Protein AF-A0A2H1KRL7-F1 (afdb_monomer_lite)

InterPro domains:
  IPR029058 Alpha/Beta hydrolase fold [G3DSA:3.40.50.1820] (132-255)
  IPR029058 Alpha/Beta hydrolase fold [SSF53474] (162-229)

Organism: NCBI:txid1255617

pLDDT: mean 93.21, std 10.61, range [34.25, 98.69]

Foldseek 3Di:
DQAQEDEAELQDALVNVVVVQVVNVHDHQKYKYFQQPPPQQQDELLVVVLVDVSSLNVQLSCQLVQWEFADTDRTITMIGHNVCLCVVDVCSVVVQWDADPVGWIKHKAFFQVNAAAAEEEFQEAWDDDRRQCRQPDCDPVVVSVVDPRNYMYMYTGFDGAHGGPLQAAWSNRNCSVVVVLVVVVCVCVVRVYDLQRYEYEYEASSLSSRVLSCLVVVHEYEREAYCQFQVCCVPPVVSSVSQDDRRHVDTSVVSVVVSVVVRVVPDDDDHDYDHD

Radius of gyration: 19.52 Å; chains: 1; bounding box: 54×46×54 Å

Sequence (276 aa):
MKNNILWLTLQTQPNEVDSMVADNDGLPRYFRVDTSSAERPDADMMKLSLKSKTAKVLLLTLTNLGYSLYYNTADESRFVRHDRIIHHWPAVKDGTFAASDEGIVHQFEAPPSGEIERLVVIMSPINSKPRLIRYFRPSFATLMKYVPRNTAILRIADVGGVKGAFYLNTSFLPDNSTRIQNLIRSTIDRHGIDSRNVVLFGASKGGTGALFHGLTGGLKFVAVDPILSDAWYIENENDYHFTTGDVFPQSKQQVFANLIEQSVTRACLINIAVGF

Structure (mmCIF, N/CA/C/O backbone):
data_AF-A0A2H1KRL7-F1
#
_entry.id   AF-A0A2H1KRL7-F1
#
loop_
_atom_site.group_PDB
_atom_site.id
_atom_site.type_symbol
_atom_site.label_atom_id
_atom_site.label_alt_id
_atom_site.label_comp_id
_atom_site.label_asym_id
_atom_site.label_entity_id
_atom_site.label_seq_id
_atom_site.pdbx_PDB_ins_code
_atom_site.Cartn_x
_atom_site.Cartn_y
_atom_site.Cartn_z
_atom_site.occupancy
_atom_site.B_iso_or_equiv
_atom_site.auth_seq_id
_atom_site.auth_comp_id
_atom_site.auth_asym_id
_atom_site.auth_atom_id
_atom_site.pdbx_PDB_model_num
ATOM 1 N N . MET A 1 1 ? 9.187 -22.749 -12.950 1.00 87.94 1 MET A N 1
ATOM 2 C CA . MET A 1 1 ? 10.145 -21.733 -12.466 1.00 87.94 1 MET A CA 1
ATOM 3 C C . MET A 1 1 ? 11.555 -22.313 -12.441 1.00 87.94 1 MET A C 1
ATOM 5 O O . MET A 1 1 ? 11.773 -23.260 -11.691 1.00 87.94 1 MET A O 1
ATOM 9 N N . LYS A 1 2 ? 12.493 -21.759 -13.220 1.00 93.25 2 LYS A N 1
ATOM 10 C CA . LYS A 1 2 ? 13.894 -22.223 -13.320 1.00 93.25 2 LYS A CA 1
ATOM 11 C C . LYS A 1 2 ? 14.826 -21.523 -12.324 1.00 93.25 2 LYS A C 1
ATOM 13 O O . LYS A 1 2 ? 15.627 -22.173 -11.663 1.00 93.25 2 LYS A O 1
ATOM 18 N N . ASN A 1 3 ? 14.677 -20.210 -12.163 1.00 96.06 3 ASN A N 1
ATOM 19 C CA . ASN A 1 3 ? 15.483 -19.364 -11.287 1.00 96.06 3 ASN A CA 1
ATOM 20 C C . ASN A 1 3 ? 14.607 -18.586 -10.297 1.00 96.06 3 ASN A C 1
ATOM 22 O O . ASN A 1 3 ? 13.552 -18.044 -10.633 1.00 96.06 3 ASN A O 1
ATOM 26 N N . ASN A 1 4 ? 15.089 -18.477 -9.055 1.00 96.88 4 ASN A N 1
ATOM 27 C CA . ASN A 1 4 ? 14.442 -17.667 -8.017 1.00 96.88 4 ASN A CA 1
ATOM 28 C C . ASN A 1 4 ? 14.724 -16.165 -8.164 1.00 96.88 4 ASN A C 1
ATOM 30 O O . ASN A 1 4 ? 14.028 -15.361 -7.543 1.00 96.88 4 ASN A O 1
ATOM 34 N N . ILE A 1 5 ? 15.761 -15.803 -8.919 1.00 98.19 5 ILE A N 1
ATOM 35 C CA . ILE A 1 5 ? 16.244 -14.437 -9.108 1.00 98.19 5 ILE A CA 1
ATOM 36 C C . ILE A 1 5 ? 16.423 -14.214 -10.605 1.00 98.19 5 ILE A C 1
ATOM 38 O O . ILE A 1 5 ? 17.106 -15.007 -11.249 1.00 98.19 5 ILE A O 1
ATOM 42 N N . LEU A 1 6 ? 15.859 -13.127 -11.123 1.00 98.50 6 LEU A N 1
ATOM 43 C CA . LEU A 1 6 ? 16.186 -12.605 -12.448 1.00 98.50 6 LEU A CA 1
ATOM 44 C C . LEU A 1 6 ? 16.894 -11.253 -12.301 1.00 98.50 6 LEU A C 1
ATOM 46 O O . LEU A 1 6 ? 16.502 -10.425 -11.472 1.00 98.50 6 LEU A O 1
ATOM 50 N N . TRP A 1 7 ? 17.953 -11.066 -13.085 1.00 98.19 7 TRP A N 1
ATOM 51 C CA . TRP A 1 7 ? 18.767 -9.852 -13.111 1.00 98.19 7 TRP A CA 1
ATOM 52 C C . TRP A 1 7 ? 18.371 -8.987 -14.298 1.00 98.19 7 TRP A C 1
ATOM 54 O O . TRP A 1 7 ? 18.302 -9.483 -15.415 1.00 98.19 7 TRP A O 1
ATOM 64 N N . LEU A 1 8 ? 18.124 -7.710 -14.044 1.00 98.38 8 LEU A N 1
ATOM 65 C CA . LEU A 1 8 ? 17.729 -6.707 -15.026 1.00 98.38 8 LEU A CA 1
ATOM 66 C C . LEU A 1 8 ? 18.729 -5.550 -14.981 1.00 98.38 8 LEU A C 1
ATOM 68 O O . LEU A 1 8 ? 19.448 -5.380 -13.996 1.00 98.38 8 LEU A O 1
ATOM 72 N N . THR A 1 9 ? 18.725 -4.712 -16.009 1.00 97.62 9 THR A N 1
ATOM 73 C CA . THR A 1 9 ? 19.462 -3.441 -16.017 1.00 97.62 9 THR A CA 1
ATOM 74 C C . THR A 1 9 ? 18.476 -2.280 -16.072 1.00 97.62 9 THR A C 1
ATOM 76 O O . THR A 1 9 ? 17.295 -2.467 -16.369 1.00 97.62 9 THR A O 1
ATOM 79 N N . LEU A 1 10 ? 18.947 -1.053 -15.847 1.00 96.06 10 LEU A N 1
ATOM 80 C CA . LEU A 1 10 ? 18.120 0.151 -16.018 1.00 96.06 10 LEU A CA 1
ATOM 81 C C . LEU A 1 10 ? 17.571 0.347 -17.442 1.00 96.06 10 LEU A C 1
ATOM 83 O O . LEU A 1 10 ? 16.675 1.171 -17.624 1.00 96.06 10 LEU A O 1
ATOM 87 N N . GLN A 1 11 ? 18.108 -0.372 -18.432 1.00 95.75 11 GLN A N 1
ATOM 88 C CA . GLN A 1 11 ? 17.668 -0.305 -19.826 1.00 95.75 11 GLN A CA 1
ATOM 89 C C . GLN A 1 11 ? 16.685 -1.411 -20.208 1.00 95.75 11 GLN A C 1
ATOM 91 O O . GLN A 1 11 ? 16.128 -1.346 -21.302 1.00 95.75 11 GLN A O 1
ATOM 96 N N . THR A 1 12 ? 16.454 -2.392 -19.329 1.00 97.62 12 THR A N 1
ATOM 97 C CA . THR A 1 12 ? 15.536 -3.498 -19.604 1.00 97.62 12 THR A CA 1
ATOM 98 C C . THR A 1 12 ? 14.118 -2.976 -19.835 1.00 97.62 12 THR A C 1
ATOM 100 O O . THR A 1 12 ? 13.541 -2.298 -18.980 1.00 97.62 12 THR A O 1
ATOM 103 N N . GLN A 1 13 ? 13.562 -3.302 -20.997 1.00 96.44 13 GLN A N 1
ATOM 104 C CA . GLN A 1 13 ? 12.227 -2.916 -21.437 1.00 96.44 13 GLN A CA 1
ATOM 105 C C . GLN A 1 13 ? 11.159 -3.923 -20.973 1.00 96.44 13 GLN A C 1
ATOM 107 O O . GLN A 1 13 ? 11.477 -5.080 -20.691 1.00 96.44 13 GLN A O 1
ATOM 112 N N . PRO A 1 14 ? 9.872 -3.531 -20.919 1.00 95.38 14 PRO A N 1
ATOM 113 C CA . PRO A 1 14 ? 8.799 -4.417 -20.454 1.00 95.38 14 PRO A CA 1
ATOM 114 C C . PRO A 1 14 ? 8.689 -5.748 -21.217 1.00 95.38 14 PRO A C 1
ATOM 116 O O . PRO A 1 14 ? 8.570 -6.799 -20.600 1.00 95.38 14 PRO A O 1
ATOM 119 N N . ASN A 1 15 ? 8.821 -5.729 -22.545 1.00 96.44 15 ASN A N 1
ATOM 120 C CA . ASN A 1 15 ? 8.772 -6.937 -23.379 1.00 96.44 15 ASN A CA 1
ATOM 121 C C . ASN A 1 15 ? 9.941 -7.905 -23.111 1.00 96.44 15 ASN A C 1
ATOM 123 O O . ASN A 1 15 ? 9.800 -9.118 -23.278 1.00 96.44 15 ASN A O 1
ATOM 127 N N . GLU A 1 16 ? 11.095 -7.383 -22.691 1.00 97.88 16 GLU A N 1
ATOM 128 C CA . GLU A 1 16 ? 12.220 -8.208 -22.248 1.00 97.88 16 GLU A CA 1
ATOM 129 C C . GLU A 1 16 ? 11.905 -8.857 -20.897 1.00 97.88 16 GLU A C 1
ATOM 131 O O . GLU A 1 16 ? 12.171 -10.043 -20.728 1.00 97.88 16 GLU A O 1
ATOM 136 N N . VAL A 1 17 ? 11.269 -8.132 -19.965 1.00 97.81 17 VAL A N 1
ATOM 137 C CA . VAL A 1 17 ? 10.797 -8.712 -18.693 1.00 97.81 17 VAL A CA 1
ATOM 138 C C . VAL A 1 17 ? 9.827 -9.863 -18.957 1.00 97.81 17 VAL A C 1
ATOM 140 O O . VAL A 1 17 ? 10.007 -10.938 -18.385 1.00 97.81 17 VAL A O 1
ATOM 143 N N . ASP A 1 18 ? 8.853 -9.678 -19.850 1.00 97.25 18 ASP A N 1
ATOM 144 C CA . ASP A 1 18 ? 7.890 -10.724 -20.218 1.00 97.25 18 ASP A CA 1
ATOM 145 C C . ASP A 1 18 ? 8.589 -11.962 -20.796 1.00 97.25 18 ASP A C 1
ATOM 147 O O . ASP A 1 18 ? 8.319 -13.088 -20.370 1.00 97.25 18 ASP A O 1
ATOM 151 N N . SER A 1 19 ? 9.543 -11.753 -21.709 1.00 97.88 19 SER A N 1
ATOM 152 C CA . SER A 1 19 ? 10.330 -12.834 -22.319 1.00 97.88 19 SER A CA 1
ATOM 153 C C . SER A 1 19 ? 11.148 -13.588 -21.268 1.00 97.88 19 SER A C 1
ATOM 155 O O . SER A 1 19 ? 11.105 -14.814 -21.204 1.00 97.88 19 SER A O 1
ATOM 157 N N . MET A 1 20 ? 11.820 -12.868 -20.366 1.00 98.06 20 MET A N 1
ATOM 158 C CA . MET A 1 20 ? 12.602 -13.467 -19.281 1.00 98.06 20 MET A CA 1
ATOM 159 C C . MET A 1 20 ? 11.730 -14.237 -18.285 1.00 98.06 20 MET A C 1
ATOM 161 O O . MET A 1 20 ? 12.150 -15.270 -17.764 1.00 98.06 20 MET A O 1
ATOM 165 N N . VAL A 1 21 ? 10.519 -13.755 -17.997 1.00 97.69 21 VAL A N 1
ATOM 166 C CA . VAL A 1 21 ? 9.550 -14.453 -17.139 1.00 97.69 21 VAL A CA 1
ATOM 167 C C . VAL A 1 21 ? 9.039 -15.725 -17.816 1.00 97.69 21 VAL A C 1
ATOM 169 O O . VAL A 1 21 ? 8.925 -16.755 -17.145 1.00 97.69 21 VAL A O 1
ATOM 172 N N . ALA A 1 22 ? 8.767 -15.680 -19.122 1.00 97.44 22 ALA A N 1
ATOM 173 C CA . ALA A 1 22 ? 8.380 -16.852 -19.903 1.00 97.44 22 ALA A CA 1
ATOM 174 C C . ALA A 1 22 ? 9.506 -17.899 -19.931 1.00 97.44 22 ALA A C 1
ATOM 176 O O . ALA A 1 22 ? 9.274 -19.050 -19.561 1.00 97.44 22 ALA A O 1
ATOM 177 N N . ASP A 1 23 ? 10.738 -17.486 -20.236 1.00 97.88 23 ASP A N 1
ATOM 178 C CA . ASP A 1 23 ? 11.921 -18.355 -20.241 1.00 97.88 23 ASP A CA 1
ATOM 179 C C . ASP A 1 23 ? 12.216 -18.954 -18.864 1.00 97.88 23 ASP A C 1
ATOM 181 O O . ASP A 1 23 ? 12.750 -20.064 -18.752 1.00 97.88 23 ASP A O 1
ATOM 185 N N . ASN A 1 24 ? 11.850 -18.242 -17.798 1.00 97.94 24 ASN A N 1
ATOM 186 C CA . ASN A 1 24 ? 11.971 -18.708 -16.427 1.00 97.94 24 ASN A CA 1
ATOM 187 C C . ASN A 1 24 ? 10.862 -19.693 -16.014 1.00 97.94 24 ASN A C 1
ATOM 189 O O . ASN A 1 24 ? 10.893 -20.168 -14.879 1.00 97.94 24 ASN A O 1
ATOM 193 N N . ASP A 1 25 ? 9.897 -20.019 -16.877 1.00 97.19 25 ASP A N 1
ATOM 194 C CA . ASP A 1 25 ? 8.667 -20.758 -16.560 1.00 97.19 25 ASP A CA 1
ATOM 195 C C . ASP A 1 25 ? 7.905 -20.117 -15.377 1.00 97.19 25 ASP A C 1
ATOM 197 O O . ASP A 1 25 ? 7.556 -20.787 -14.389 1.00 97.19 25 ASP A O 1
ATOM 201 N N . GLY A 1 26 ? 7.733 -18.794 -15.437 1.00 96.75 26 GLY A N 1
ATOM 202 C CA . GLY A 1 26 ? 6.955 -17.993 -14.495 1.00 96.75 26 GLY A CA 1
ATOM 203 C C . GLY A 1 26 ? 7.763 -16.997 -13.656 1.00 96.75 26 GLY A C 1
ATOM 204 O O . GLY A 1 26 ? 8.992 -16.916 -13.699 1.00 96.75 26 GLY A O 1
ATOM 205 N N . LEU A 1 27 ? 7.031 -16.221 -12.855 1.00 97.75 27 LEU A N 1
ATOM 206 C CA . LEU A 1 27 ? 7.567 -15.114 -12.063 1.00 97.75 27 LEU A CA 1
ATOM 207 C C . LEU A 1 27 ? 8.618 -15.577 -11.030 1.00 97.75 27 LEU A C 1
ATOM 209 O O . LEU A 1 27 ? 8.318 -16.471 -10.224 1.00 97.75 27 LEU A O 1
ATOM 213 N N . PRO A 1 28 ? 9.818 -14.957 -10.974 1.00 98.31 28 PRO A N 1
ATOM 214 C CA . PRO A 1 28 ? 10.825 -15.276 -9.962 1.00 98.31 28 PRO A CA 1
ATOM 215 C C . PRO A 1 28 ? 10.376 -14.828 -8.566 1.00 98.31 28 PRO A C 1
ATOM 217 O O . PRO A 1 28 ? 9.438 -14.054 -8.400 1.00 98.31 28 PRO A O 1
ATOM 220 N N . ARG A 1 29 ? 11.068 -15.247 -7.507 1.00 97.94 29 ARG A N 1
ATOM 221 C CA . ARG A 1 29 ? 10.800 -14.694 -6.165 1.00 97.94 29 ARG A CA 1
ATOM 222 C C . ARG A 1 29 ? 11.343 -13.272 -6.013 1.00 97.94 29 ARG A C 1
ATOM 224 O O . ARG A 1 29 ? 10.809 -12.501 -5.214 1.00 97.94 29 ARG A O 1
ATOM 231 N N . TYR A 1 30 ? 12.388 -12.943 -6.772 1.00 98.31 30 TYR A N 1
ATOM 232 C CA . TYR A 1 30 ? 13.079 -11.663 -6.708 1.00 98.31 30 TYR A CA 1
ATOM 233 C C . TYR A 1 30 ? 13.476 -11.167 -8.095 1.00 98.31 30 TYR A C 1
ATOM 235 O O . TYR A 1 30 ? 13.919 -11.950 -8.936 1.00 98.31 30 TYR A O 1
ATOM 243 N N . PHE A 1 31 ? 13.416 -9.851 -8.265 1.00 98.62 31 PHE A N 1
ATOM 244 C CA . PHE A 1 31 ? 14.155 -9.154 -9.310 1.00 98.62 31 PHE A CA 1
ATOM 245 C C . PHE A 1 31 ? 15.289 -8.354 -8.680 1.00 98.62 31 PHE A C 1
ATOM 247 O O . PHE A 1 31 ? 15.159 -7.824 -7.569 1.00 98.62 31 PHE A O 1
ATOM 254 N N . ARG A 1 32 ? 16.402 -8.269 -9.397 1.00 98.38 32 ARG A N 1
ATOM 255 C CA . ARG A 1 32 ? 17.545 -7.429 -9.050 1.00 98.38 32 ARG A CA 1
ATOM 256 C C . ARG A 1 32 ? 17.835 -6.533 -10.235 1.00 98.38 32 ARG A C 1
ATOM 258 O O . ARG A 1 32 ? 18.006 -7.041 -11.336 1.00 98.38 32 ARG A O 1
ATOM 265 N N . VAL A 1 33 ? 17.835 -5.227 -10.016 1.00 98.50 33 VAL A N 1
ATOM 266 C CA . VAL A 1 33 ? 18.116 -4.241 -11.060 1.00 98.50 33 VAL A CA 1
ATOM 267 C C . VAL A 1 33 ? 19.505 -3.685 -10.805 1.00 98.50 33 VAL A C 1
ATOM 269 O O . VAL A 1 33 ? 19.716 -3.060 -9.767 1.00 98.50 33 VAL A O 1
ATOM 272 N N . ASP A 1 34 ? 20.422 -3.928 -11.734 1.00 98.00 34 ASP A N 1
ATOM 273 C CA . ASP A 1 34 ? 21.749 -3.318 -11.760 1.00 98.00 34 ASP A CA 1
ATOM 274 C C . ASP A 1 34 ? 21.612 -1.815 -12.045 1.00 98.00 34 ASP A C 1
ATOM 276 O O . ASP A 1 34 ? 21.034 -1.410 -13.061 1.00 98.00 34 ASP A O 1
ATOM 280 N N . THR A 1 35 ? 22.109 -0.995 -11.119 1.00 97.25 35 THR A N 1
ATOM 281 C CA . THR A 1 35 ? 22.085 0.471 -11.182 1.00 97.25 35 THR A CA 1
ATOM 282 C C . THR A 1 35 ? 23.464 1.079 -11.450 1.00 97.25 35 THR A C 1
ATOM 284 O O . THR A 1 35 ? 23.580 2.305 -11.471 1.00 97.25 35 THR A O 1
ATOM 287 N N . SER A 1 36 ? 24.498 0.271 -11.705 1.00 96.38 36 SER A N 1
ATOM 288 C CA . SER A 1 36 ? 25.886 0.715 -11.932 1.00 96.38 36 SER A CA 1
ATOM 289 C C . SER A 1 36 ? 26.037 1.736 -13.063 1.00 96.38 36 SER A C 1
ATOM 291 O O . SER A 1 36 ? 26.900 2.608 -12.997 1.00 96.38 36 SER A O 1
ATOM 293 N N . SER A 1 37 ? 25.165 1.683 -14.073 1.00 94.62 37 SER A N 1
ATOM 294 C CA . SER A 1 37 ? 25.167 2.614 -15.206 1.00 94.62 37 SER A CA 1
ATOM 295 C C . SER A 1 37 ? 24.494 3.966 -14.917 1.00 94.62 37 SER A C 1
ATOM 297 O O . SER A 1 37 ? 24.398 4.800 -15.818 1.00 94.62 37 SER A O 1
ATOM 299 N N . ALA A 1 38 ? 23.932 4.178 -13.723 1.00 94.88 38 ALA A N 1
ATOM 300 C CA . ALA A 1 38 ? 23.302 5.444 -13.356 1.00 94.88 38 ALA A CA 1
ATOM 301 C C . ALA A 1 38 ? 24.343 6.517 -13.007 1.00 94.88 38 ALA A C 1
ATOM 303 O O . ALA A 1 38 ? 25.412 6.216 -12.493 1.00 94.88 38 ALA A O 1
ATOM 304 N N . GLU A 1 39 ? 23.979 7.795 -13.160 1.00 93.50 39 GLU A N 1
ATOM 305 C CA . GLU A 1 39 ? 24.772 8.924 -12.632 1.00 93.50 39 GLU A CA 1
ATOM 306 C C . GLU A 1 39 ? 25.003 8.797 -11.113 1.00 93.50 39 GLU A C 1
ATOM 308 O O . GLU A 1 39 ? 26.041 9.181 -10.581 1.00 93.50 39 GLU A O 1
ATOM 313 N N . ARG A 1 40 ? 24.017 8.226 -10.410 1.00 93.94 40 ARG A N 1
ATOM 314 C CA . ARG A 1 40 ? 24.076 7.899 -8.986 1.00 93.94 40 ARG A CA 1
ATOM 315 C C . ARG A 1 40 ? 23.708 6.433 -8.753 1.00 93.94 40 ARG A C 1
ATOM 317 O O . ARG A 1 40 ? 22.541 6.160 -8.467 1.00 93.94 40 ARG A O 1
ATOM 324 N N . PRO A 1 41 ? 24.667 5.501 -8.865 1.00 93.75 41 PRO A N 1
ATOM 325 C CA . PRO A 1 41 ? 24.404 4.069 -8.706 1.00 93.75 41 PRO A CA 1
ATOM 326 C C . PRO A 1 41 ? 23.832 3.696 -7.334 1.00 93.75 41 PRO A C 1
ATOM 328 O O . PRO A 1 41 ? 23.008 2.792 -7.226 1.00 93.75 41 PRO A O 1
ATOM 331 N N . ASP A 1 42 ? 24.197 4.457 -6.299 1.00 94.44 42 ASP A N 1
ATOM 332 C CA . ASP A 1 42 ? 23.757 4.276 -4.914 1.00 94.44 42 ASP A CA 1
ATOM 333 C C . ASP A 1 42 ? 22.297 4.698 -4.668 1.00 94.44 42 ASP A C 1
ATOM 335 O O . ASP A 1 42 ? 21.737 4.442 -3.596 1.00 9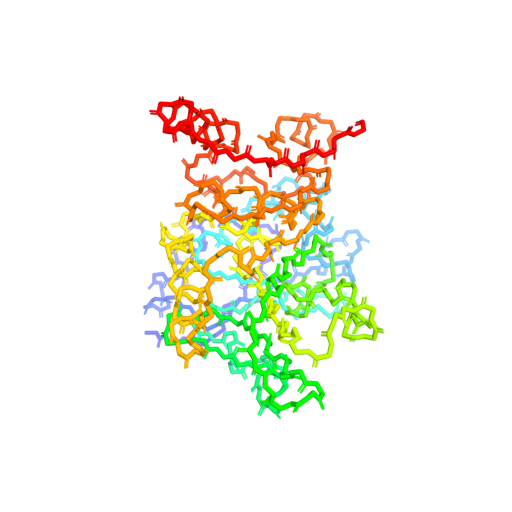4.44 42 ASP A O 1
ATOM 339 N N . ALA A 1 43 ? 21.673 5.390 -5.625 1.00 95.62 43 ALA A N 1
ATOM 340 C CA . ALA A 1 43 ? 20.290 5.814 -5.515 1.00 95.62 43 ALA A CA 1
ATOM 341 C C . ALA A 1 43 ? 19.339 4.637 -5.765 1.00 95.62 43 ALA A C 1
ATOM 343 O O . ALA A 1 43 ? 19.499 3.858 -6.697 1.00 95.62 43 ALA A O 1
ATOM 344 N N . ASP A 1 44 ? 18.297 4.541 -4.941 1.00 95.94 44 ASP A N 1
ATOM 345 C CA . ASP A 1 44 ? 17.288 3.504 -5.105 1.00 95.94 44 ASP A CA 1
ATOM 346 C C . ASP A 1 44 ? 16.396 3.735 -6.333 1.00 95.94 44 ASP A C 1
ATOM 348 O O . ASP A 1 44 ? 16.223 4.867 -6.801 1.00 95.94 44 ASP A O 1
ATOM 352 N N . MET A 1 45 ? 15.779 2.656 -6.824 1.00 96.38 45 MET A N 1
ATOM 353 C CA . MET A 1 45 ? 15.000 2.670 -8.063 1.00 96.38 45 MET A CA 1
ATOM 354 C C . MET A 1 45 ? 13.883 3.720 -8.085 1.00 96.38 45 MET A C 1
ATOM 356 O O . MET A 1 45 ? 13.568 4.237 -9.154 1.00 96.38 45 MET A O 1
ATOM 360 N N . MET A 1 46 ? 13.298 4.101 -6.940 1.00 96.31 46 MET A N 1
ATOM 361 C CA . MET A 1 46 ? 12.291 5.170 -6.934 1.00 96.31 46 MET A CA 1
ATOM 362 C C . MET A 1 46 ? 12.932 6.519 -7.254 1.00 96.31 46 MET A C 1
ATOM 364 O O . MET A 1 46 ? 12.387 7.281 -8.044 1.00 96.31 46 MET A O 1
ATOM 368 N N . LYS A 1 47 ? 14.096 6.826 -6.673 1.00 96.44 47 LYS A N 1
ATOM 369 C CA . LYS A 1 47 ? 14.812 8.080 -6.954 1.00 96.44 47 LYS A CA 1
ATOM 370 C C . LYS A 1 47 ? 15.301 8.133 -8.396 1.00 96.44 47 LYS A C 1
ATOM 372 O O . LYS A 1 47 ? 15.175 9.175 -9.032 1.00 96.44 47 LYS A O 1
ATOM 377 N N . LEU A 1 48 ? 15.819 7.017 -8.910 1.00 96.88 48 LEU A N 1
ATOM 378 C CA . LEU A 1 48 ? 16.245 6.904 -10.308 1.00 96.88 48 LEU A CA 1
ATOM 379 C C . LEU A 1 48 ? 15.065 7.106 -11.271 1.00 96.88 48 LEU A C 1
ATOM 381 O O . LEU A 1 48 ? 15.178 7.844 -12.247 1.00 96.88 48 LEU A O 1
ATOM 385 N N . SER A 1 49 ? 13.902 6.538 -10.949 1.00 96.69 49 SER A N 1
ATOM 386 C CA . SER A 1 49 ? 12.677 6.669 -11.749 1.00 96.69 49 SER A CA 1
ATOM 387 C C . SER A 1 49 ? 12.126 8.096 -11.817 1.00 96.69 49 SER A C 1
ATOM 389 O O . SER A 1 49 ? 11.473 8.452 -12.791 1.00 96.69 49 SER A O 1
ATOM 391 N N . LEU A 1 50 ? 12.410 8.949 -10.828 1.00 95.56 50 LEU A N 1
ATOM 392 C CA . LEU A 1 50 ? 12.040 10.372 -10.891 1.00 95.56 50 LEU A CA 1
ATOM 393 C C . LEU A 1 50 ? 12.926 11.183 -11.847 1.00 95.56 50 LEU A C 1
ATOM 395 O O . LEU A 1 50 ? 12.619 12.339 -12.120 1.00 95.56 50 LEU A O 1
ATOM 399 N N . LYS A 1 51 ? 14.027 10.609 -12.341 1.00 94.81 51 LYS A N 1
ATOM 400 C CA . LYS A 1 51 ? 14.957 11.267 -13.272 1.00 94.81 51 LYS A CA 1
ATOM 401 C C . LYS A 1 51 ? 15.030 10.591 -14.641 1.00 94.81 51 LYS A C 1
ATOM 403 O O . LYS A 1 51 ? 15.474 11.213 -15.597 1.00 94.81 51 LYS A O 1
ATOM 408 N N . SER A 1 52 ? 14.610 9.331 -14.743 1.00 95.06 52 SER A N 1
ATOM 409 C CA . SER A 1 52 ? 14.685 8.533 -15.967 1.00 95.06 52 SER A CA 1
ATOM 410 C C . SER A 1 52 ? 13.337 7.902 -16.289 1.00 95.06 52 SER A C 1
ATOM 412 O O . SER A 1 52 ? 12.817 7.089 -15.522 1.00 95.06 52 SER A O 1
ATOM 414 N N . LYS A 1 53 ? 12.795 8.236 -17.468 1.00 94.81 53 LYS A N 1
ATOM 415 C CA . LYS A 1 53 ? 11.547 7.653 -17.979 1.00 94.81 53 LYS A CA 1
ATOM 416 C C . LYS A 1 53 ? 11.667 6.137 -18.152 1.00 94.81 53 LYS A C 1
ATOM 418 O O . LYS A 1 53 ? 10.742 5.422 -17.786 1.00 94.81 53 LYS A O 1
ATOM 423 N N . THR A 1 54 ? 12.806 5.648 -18.643 1.00 95.56 54 THR A N 1
ATOM 424 C CA . THR A 1 54 ? 13.057 4.208 -18.808 1.00 95.56 54 THR A CA 1
ATOM 425 C C . THR A 1 54 ? 13.053 3.488 -17.463 1.00 95.56 54 THR A C 1
ATOM 427 O O . THR A 1 54 ? 12.330 2.509 -17.294 1.00 95.56 54 THR A O 1
ATOM 430 N N . ALA A 1 55 ? 13.766 4.027 -16.466 1.00 96.81 55 ALA A N 1
ATOM 431 C CA . ALA A 1 55 ? 13.761 3.456 -15.119 1.00 96.81 55 ALA A CA 1
ATOM 432 C C . ALA A 1 55 ? 12.348 3.471 -14.515 1.00 96.81 55 ALA A C 1
ATOM 434 O O . ALA A 1 55 ? 11.921 2.487 -13.914 1.00 96.81 55 ALA A O 1
ATOM 435 N N . LYS A 1 56 ? 11.588 4.550 -14.738 1.00 97.62 56 LYS A N 1
ATOM 436 C CA . LYS A 1 56 ? 10.196 4.642 -14.296 1.00 97.62 56 LYS A CA 1
ATOM 437 C C . LYS A 1 56 ? 9.320 3.559 -14.913 1.00 97.62 56 LYS A C 1
ATOM 439 O O . LYS A 1 56 ? 8.609 2.884 -14.178 1.00 97.62 56 LYS A O 1
ATOM 444 N N . VAL A 1 57 ? 9.394 3.356 -16.227 1.00 97.75 57 VAL A N 1
ATOM 445 C CA . VAL A 1 57 ? 8.642 2.296 -16.917 1.00 97.75 57 VAL A CA 1
ATOM 446 C C . VAL A 1 57 ? 8.986 0.922 -16.342 1.00 97.75 57 VAL A C 1
ATOM 448 O O . VAL A 1 57 ? 8.075 0.156 -16.024 1.00 97.75 57 VAL A O 1
ATOM 451 N N . LEU A 1 58 ? 10.271 0.631 -16.117 1.00 98.31 58 LEU A N 1
ATOM 452 C CA . LEU A 1 58 ? 10.694 -0.628 -15.502 1.00 98.31 58 LEU A CA 1
ATOM 453 C C . LEU A 1 58 ? 10.139 -0.786 -14.076 1.00 98.31 58 LEU A C 1
ATOM 455 O O . LEU A 1 58 ? 9.574 -1.827 -13.744 1.00 98.31 58 LEU A O 1
ATOM 459 N N . LEU A 1 59 ? 10.230 0.250 -13.237 1.00 98.25 59 LEU A N 1
ATOM 460 C CA . LEU A 1 59 ? 9.694 0.230 -11.872 1.00 98.25 59 LEU A CA 1
ATOM 461 C C . LEU A 1 59 ? 8.182 -0.036 -11.846 1.00 98.25 59 LEU A C 1
ATOM 463 O O . LEU A 1 59 ? 7.715 -0.835 -11.031 1.00 98.25 59 LEU A O 1
ATOM 467 N N . LEU A 1 60 ? 7.418 0.626 -12.717 1.00 98.25 60 LEU A N 1
ATOM 468 C CA . LEU A 1 60 ? 5.966 0.449 -12.801 1.00 98.25 60 LEU A CA 1
ATOM 469 C C . LEU A 1 60 ? 5.610 -0.948 -13.328 1.00 98.25 60 LEU A C 1
ATOM 471 O O . LEU A 1 60 ? 4.736 -1.600 -12.765 1.00 98.25 60 LEU A O 1
ATOM 475 N N . THR A 1 61 ? 6.364 -1.460 -14.305 1.00 98.38 61 THR A N 1
ATOM 476 C CA . THR A 1 61 ? 6.214 -2.835 -14.815 1.00 98.38 61 THR A CA 1
ATOM 477 C C . THR A 1 61 ? 6.374 -3.858 -13.691 1.00 98.38 61 THR A C 1
ATOM 479 O O . THR A 1 61 ? 5.481 -4.669 -13.453 1.00 98.38 61 THR A O 1
ATOM 482 N N . LEU A 1 62 ? 7.466 -3.782 -12.922 1.00 98.50 62 LEU A N 1
ATOM 483 C CA . LEU A 1 62 ? 7.689 -4.693 -11.793 1.00 98.50 62 LEU A CA 1
ATOM 484 C C . LEU A 1 62 ? 6.610 -4.545 -10.710 1.00 98.50 62 LEU A C 1
ATOM 486 O O . LEU A 1 62 ? 6.191 -5.532 -10.107 1.00 98.50 62 LEU A O 1
ATOM 490 N N . THR A 1 63 ? 6.134 -3.322 -10.480 1.00 98.25 63 THR A N 1
ATOM 491 C CA . THR A 1 63 ? 5.066 -3.038 -9.513 1.00 98.25 63 THR A CA 1
ATOM 492 C C . THR A 1 63 ? 3.750 -3.705 -9.915 1.00 98.25 63 THR A C 1
ATOM 494 O O . THR A 1 63 ? 3.113 -4.341 -9.075 1.00 98.25 63 THR A O 1
ATOM 497 N N . ASN A 1 64 ? 3.374 -3.630 -11.193 1.00 98.12 64 ASN A N 1
ATOM 498 C CA . ASN A 1 64 ? 2.161 -4.259 -11.727 1.00 98.12 64 ASN A CA 1
ATOM 499 C C . ASN A 1 64 ? 2.249 -5.791 -11.760 1.00 98.12 64 ASN A C 1
ATOM 501 O O . ASN A 1 64 ? 1.230 -6.465 -11.647 1.00 98.12 64 ASN A O 1
ATOM 505 N N . LEU A 1 65 ? 3.462 -6.350 -11.808 1.00 97.88 65 LEU A N 1
ATOM 506 C CA . LEU A 1 65 ? 3.713 -7.783 -11.603 1.00 97.88 65 LEU A CA 1
ATOM 507 C C . LEU A 1 65 ? 3.693 -8.205 -10.120 1.00 97.88 65 LEU A C 1
ATOM 509 O O . LEU A 1 65 ? 3.942 -9.371 -9.803 1.00 97.88 65 LEU A O 1
ATOM 513 N N . GLY A 1 66 ? 3.432 -7.277 -9.196 1.00 97.50 66 GLY A N 1
ATOM 514 C CA . GLY A 1 66 ? 3.327 -7.563 -7.767 1.00 97.50 66 GLY A CA 1
ATOM 515 C C . GLY A 1 66 ? 4.651 -7.576 -7.021 1.00 97.50 66 GLY A C 1
ATOM 516 O O . GLY A 1 66 ? 4.796 -8.307 -6.037 1.00 97.50 66 GLY A O 1
ATOM 517 N N . TYR A 1 67 ? 5.632 -6.793 -7.468 1.00 97.94 67 TYR A N 1
ATOM 518 C CA . TYR A 1 67 ? 6.909 -6.664 -6.778 1.00 97.94 67 TYR A CA 1
ATOM 519 C C . TYR A 1 67 ? 7.028 -5.343 -6.037 1.00 97.94 67 TYR A C 1
ATOM 521 O O . TYR A 1 67 ? 6.681 -4.275 -6.535 1.00 97.94 67 TYR A O 1
ATOM 529 N N . SER A 1 68 ? 7.614 -5.411 -4.847 1.00 96.81 68 SER A N 1
ATOM 530 C CA . SER A 1 68 ? 7.950 -4.239 -4.050 1.00 96.81 68 SER A CA 1
ATOM 531 C C . SER A 1 68 ? 9.459 -4.099 -3.942 1.00 96.81 68 SER A C 1
ATOM 533 O O . SER A 1 68 ? 10.162 -5.053 -3.601 1.00 96.81 68 SER A O 1
ATOM 535 N N . LEU A 1 69 ? 9.967 -2.888 -4.165 1.00 96.31 69 LEU A N 1
ATOM 536 C CA . LEU A 1 69 ? 11.331 -2.544 -3.776 1.00 96.31 69 LEU A CA 1
ATOM 537 C C . LEU A 1 69 ? 11.460 -2.780 -2.261 1.00 96.31 69 LEU A C 1
ATOM 539 O O . LEU A 1 69 ? 10.600 -2.346 -1.491 1.00 96.31 69 LEU A O 1
ATOM 543 N N . TYR A 1 70 ? 12.510 -3.449 -1.799 1.00 94.38 70 TYR A N 1
ATOM 544 C CA . TYR A 1 70 ? 12.670 -3.741 -0.365 1.00 94.38 70 TYR A CA 1
ATOM 545 C C . TYR A 1 70 ? 14.088 -3.545 0.161 1.00 94.38 70 TYR A C 1
ATOM 547 O O . TYR A 1 70 ? 14.283 -3.533 1.381 1.00 94.38 70 TYR A O 1
ATOM 555 N N . TYR A 1 71 ? 15.062 -3.400 -0.735 1.00 94.38 71 TYR A N 1
ATOM 556 C CA . TYR A 1 71 ? 16.450 -3.179 -0.372 1.00 94.38 71 TYR A CA 1
ATOM 557 C C . TYR A 1 71 ? 17.215 -2.494 -1.510 1.00 94.38 71 TYR A C 1
ATOM 559 O O . TYR A 1 71 ? 16.823 -2.600 -2.670 1.00 94.38 71 TYR A O 1
ATOM 567 N N . ASN A 1 72 ? 18.304 -1.810 -1.165 1.00 94.56 72 ASN A N 1
ATOM 568 C CA . ASN A 1 72 ? 19.209 -1.155 -2.108 1.00 94.56 72 ASN A CA 1
ATOM 569 C C . ASN A 1 72 ? 20.659 -1.309 -1.626 1.00 94.56 72 ASN A C 1
ATOM 571 O O . ASN A 1 72 ? 20.901 -1.210 -0.417 1.00 94.56 72 ASN A O 1
ATOM 575 N N . THR A 1 73 ? 21.597 -1.544 -2.541 1.00 94.12 73 THR A N 1
ATOM 576 C CA . THR A 1 73 ? 23.055 -1.518 -2.303 1.00 94.12 73 THR A CA 1
ATOM 577 C C . THR A 1 73 ? 23.682 -0.300 -2.991 1.00 94.12 73 THR A C 1
ATOM 579 O O . THR A 1 73 ? 22.987 0.673 -3.270 1.00 94.12 73 THR A O 1
ATOM 582 N N . ALA A 1 74 ? 25.000 -0.314 -3.204 1.00 94.12 74 ALA A N 1
ATOM 583 C CA . ALA A 1 74 ? 25.710 0.743 -3.917 1.00 94.12 74 ALA A CA 1
ATOM 584 C C . ALA A 1 74 ? 25.438 0.749 -5.435 1.00 94.12 74 ALA A C 1
ATOM 586 O O . ALA A 1 74 ? 25.726 1.742 -6.087 1.00 94.12 74 ALA A O 1
ATOM 587 N N . ASP A 1 75 ? 24.925 -0.352 -5.976 1.00 95.25 75 ASP A N 1
ATOM 588 C CA . ASP A 1 75 ? 24.878 -0.668 -7.407 1.00 95.25 75 ASP A CA 1
ATOM 589 C C . ASP A 1 75 ? 23.684 -1.567 -7.786 1.00 95.25 75 ASP A C 1
ATOM 591 O O . ASP A 1 75 ? 23.600 -2.064 -8.907 1.00 95.25 75 ASP A O 1
ATOM 595 N N . GLU A 1 76 ? 22.754 -1.804 -6.856 1.00 96.25 76 GLU A N 1
ATOM 596 C CA . GLU A 1 76 ? 21.638 -2.721 -7.068 1.00 96.25 76 GLU A CA 1
ATOM 597 C C . GLU A 1 76 ? 20.383 -2.276 -6.307 1.00 96.25 76 GLU A C 1
ATOM 599 O O . GLU A 1 76 ? 20.410 -2.029 -5.095 1.00 96.25 76 GLU A O 1
ATOM 604 N N . SER A 1 77 ? 19.239 -2.298 -6.989 1.00 97.75 77 SER A N 1
ATOM 605 C CA . SER A 1 77 ? 17.910 -2.213 -6.378 1.00 97.75 77 SER A CA 1
ATOM 606 C C . SER A 1 77 ? 17.225 -3.579 -6.367 1.00 97.75 77 SER A C 1
ATOM 608 O O . SER A 1 77 ? 17.108 -4.243 -7.398 1.00 97.75 77 SER A O 1
ATOM 610 N N . ARG A 1 78 ? 16.731 -4.003 -5.195 1.00 97.88 78 ARG A N 1
ATOM 611 C CA . ARG A 1 78 ? 16.154 -5.342 -4.990 1.00 97.88 78 ARG A CA 1
ATOM 612 C C . ARG A 1 78 ? 14.655 -5.311 -4.794 1.00 97.88 78 ARG A C 1
ATOM 614 O O . ARG A 1 78 ? 14.133 -4.595 -3.934 1.00 97.88 78 ARG A O 1
ATOM 621 N N . PHE A 1 79 ? 13.988 -6.192 -5.520 1.00 98.25 79 PHE A N 1
ATOM 622 C CA . PHE A 1 79 ? 12.546 -6.339 -5.543 1.00 98.25 79 PHE A CA 1
ATOM 623 C C . PHE A 1 79 ? 12.137 -7.715 -5.035 1.00 98.25 79 PHE A C 1
ATOM 625 O O . PHE A 1 79 ? 12.768 -8.725 -5.350 1.00 98.25 79 PHE A O 1
ATOM 632 N N . VAL A 1 80 ? 11.072 -7.754 -4.243 1.00 97.62 80 VAL A N 1
ATOM 633 C CA . VAL A 1 80 ? 10.507 -8.978 -3.671 1.00 97.62 80 VAL A CA 1
ATOM 634 C C . VAL A 1 80 ? 9.070 -9.131 -4.134 1.00 97.62 80 VAL A C 1
ATOM 636 O O . VAL A 1 80 ? 8.319 -8.155 -4.141 1.00 97.62 80 VAL A O 1
ATOM 639 N N . ARG A 1 81 ? 8.695 -10.350 -4.521 1.00 97.44 81 ARG A N 1
ATOM 640 C CA . ARG A 1 81 ? 7.318 -10.674 -4.894 1.00 97.44 81 ARG A CA 1
ATOM 641 C C . ARG A 1 81 ? 6.390 -10.574 -3.680 1.00 97.44 81 ARG A C 1
ATOM 643 O O . ARG A 1 81 ? 6.793 -10.907 -2.563 1.00 97.44 81 ARG A O 1
ATOM 650 N N . HIS A 1 82 ? 5.160 -10.124 -3.895 1.00 96.25 82 HIS A N 1
ATOM 651 C CA . HIS A 1 82 ? 4.205 -9.804 -2.835 1.00 96.25 82 HIS A CA 1
ATOM 652 C C . HIS A 1 82 ? 3.989 -10.940 -1.820 1.00 96.25 82 HIS A C 1
ATOM 654 O O . HIS A 1 82 ? 4.106 -10.722 -0.616 1.00 96.25 82 HIS A O 1
ATOM 660 N N . ASP A 1 83 ? 3.788 -12.172 -2.295 1.00 94.50 83 ASP A N 1
ATOM 661 C CA . ASP A 1 83 ? 3.604 -13.381 -1.471 1.00 94.50 83 ASP A CA 1
ATOM 662 C C . ASP A 1 83 ? 4.807 -13.712 -0.568 1.00 94.50 83 ASP A C 1
ATOM 664 O O . ASP A 1 83 ? 4.712 -14.520 0.355 1.00 94.50 83 ASP A O 1
ATOM 668 N N . ARG A 1 84 ? 5.970 -13.100 -0.811 1.00 94.81 84 ARG A N 1
ATOM 669 C CA . ARG A 1 84 ? 7.179 -13.289 -0.004 1.00 94.81 84 ARG A CA 1
ATOM 670 C C . ARG A 1 84 ? 7.367 -12.213 1.060 1.00 94.81 84 ARG A C 1
ATOM 672 O O . ARG A 1 84 ? 8.202 -12.414 1.941 1.00 94.81 84 ARG A O 1
ATOM 679 N N . ILE A 1 85 ? 6.623 -11.105 1.020 1.00 93.56 85 ILE A N 1
ATOM 680 C CA . ILE A 1 85 ? 6.835 -9.941 1.899 1.00 93.56 85 ILE A CA 1
ATOM 681 C C . ILE A 1 85 ? 6.797 -10.330 3.382 1.00 93.56 85 ILE A C 1
ATOM 683 O O . ILE A 1 85 ? 7.718 -9.975 4.120 1.00 93.56 85 ILE A O 1
ATOM 687 N N . ILE A 1 86 ? 5.806 -11.120 3.806 1.00 92.50 86 ILE A N 1
ATOM 688 C CA . ILE A 1 86 ? 5.649 -11.541 5.211 1.00 92.50 86 ILE A CA 1
ATOM 689 C C . ILE A 1 86 ? 6.846 -12.354 5.731 1.00 92.50 86 ILE A C 1
ATOM 691 O O . ILE A 1 86 ? 7.184 -12.287 6.907 1.00 92.50 86 ILE A O 1
ATOM 695 N N . HIS A 1 87 ? 7.553 -13.065 4.848 1.00 91.25 87 HIS A N 1
ATOM 696 C CA . HIS A 1 87 ? 8.743 -13.843 5.200 1.00 91.25 87 HIS A CA 1
ATOM 697 C C . HIS A 1 87 ? 10.030 -13.003 5.211 1.00 91.25 87 HIS A C 1
ATOM 699 O O . HIS A 1 87 ? 11.062 -13.445 5.719 1.00 91.25 87 HIS A O 1
ATOM 705 N N . HIS A 1 88 ? 9.997 -11.797 4.641 1.00 89.94 88 HIS A N 1
ATOM 706 C CA . HIS A 1 88 ? 11.147 -10.891 4.580 1.00 89.94 88 HIS A CA 1
ATOM 707 C C . HIS A 1 88 ? 11.075 -9.759 5.588 1.00 89.94 88 HIS A C 1
ATOM 709 O O . HIS A 1 88 ? 12.119 -9.234 5.971 1.00 89.94 88 HIS A O 1
ATOM 715 N N . TRP A 1 89 ? 9.881 -9.401 6.052 1.00 92.94 89 TRP A N 1
ATOM 716 C CA . TRP A 1 89 ? 9.695 -8.303 6.988 1.00 92.94 89 TRP A CA 1
ATOM 717 C C . TRP A 1 89 ? 10.106 -8.717 8.412 1.00 92.94 89 TRP A C 1
ATOM 719 O O . TRP A 1 89 ? 9.433 -9.553 9.010 1.00 92.94 89 TRP A O 1
ATOM 729 N N . PRO A 1 90 ? 11.183 -8.146 8.999 1.00 92.06 90 PRO A N 1
ATOM 730 C CA . PRO A 1 90 ? 11.651 -8.550 10.330 1.00 92.06 90 PRO A CA 1
ATOM 731 C C . PRO A 1 90 ? 10.577 -8.425 11.414 1.00 92.06 90 PRO A C 1
ATOM 733 O O . PRO A 1 90 ? 10.350 -9.389 12.126 1.00 92.06 90 PRO A O 1
ATOM 736 N N . ALA A 1 91 ? 9.846 -7.307 11.420 1.00 91.50 91 ALA A N 1
ATOM 737 C CA . ALA A 1 91 ? 8.760 -7.048 12.361 1.00 91.50 91 ALA A CA 1
ATOM 738 C C . ALA A 1 91 ? 7.586 -8.041 12.263 1.00 91.50 91 ALA A C 1
ATOM 740 O O . ALA A 1 91 ? 6.858 -8.217 13.225 1.00 91.50 91 ALA A O 1
ATOM 741 N N . VAL A 1 92 ? 7.374 -8.696 11.114 1.00 93.62 92 VAL A N 1
ATOM 742 C CA . VAL A 1 92 ? 6.382 -9.784 11.024 1.00 93.62 92 VAL A CA 1
ATOM 743 C C . VAL A 1 92 ? 6.968 -11.074 11.602 1.00 93.62 92 VAL A C 1
ATOM 745 O O . VAL A 1 92 ? 6.296 -11.803 12.322 1.00 93.62 92 VAL A O 1
ATOM 748 N N . LYS A 1 93 ? 8.249 -11.348 11.329 1.00 93.06 93 LYS A N 1
ATOM 749 C CA . LYS A 1 93 ? 8.938 -12.554 11.811 1.00 93.06 93 LYS A CA 1
ATOM 750 C C . LYS A 1 93 ? 9.136 -12.591 13.323 1.00 93.06 93 LYS A C 1
ATOM 752 O O . LYS A 1 93 ? 9.120 -13.675 13.892 1.00 93.06 93 LYS A O 1
ATOM 757 N N . ASP A 1 94 ? 9.373 -11.443 13.948 1.00 93.56 94 ASP A N 1
ATOM 758 C CA . ASP A 1 94 ? 9.548 -11.335 15.400 1.00 93.56 94 ASP A CA 1
ATOM 759 C C . ASP A 1 94 ? 8.220 -11.154 16.160 1.00 93.56 94 ASP A C 1
ATOM 761 O O . ASP A 1 94 ? 8.223 -11.082 17.386 1.00 93.56 94 ASP A O 1
ATOM 765 N N . GLY A 1 95 ? 7.088 -11.115 15.445 1.00 92.94 95 GLY A N 1
ATOM 766 C CA . GLY A 1 95 ? 5.750 -10.986 16.022 1.00 92.94 95 GLY A CA 1
ATOM 767 C C . GLY A 1 95 ? 5.351 -9.560 16.412 1.00 92.94 95 GLY A C 1
ATOM 768 O O . GLY A 1 95 ? 4.257 -9.372 16.941 1.00 92.94 95 GLY A O 1
ATOM 769 N N . THR A 1 96 ? 6.179 -8.546 16.138 1.00 93.31 96 THR A N 1
ATOM 770 C CA . THR A 1 96 ? 5.818 -7.134 16.368 1.00 93.31 96 THR A CA 1
ATOM 771 C C . THR A 1 96 ? 4.599 -6.723 15.535 1.00 93.31 96 THR A C 1
ATOM 773 O O . THR A 1 96 ? 3.749 -5.963 16.003 1.00 93.31 96 THR A O 1
ATOM 776 N N . PHE A 1 97 ? 4.520 -7.214 14.297 1.00 95.25 97 PHE A N 1
ATOM 777 C CA . PHE A 1 97 ? 3.403 -7.063 13.369 1.00 95.25 97 PHE A CA 1
ATOM 778 C C . PHE A 1 97 ? 2.785 -8.431 13.080 1.00 95.25 97 PHE A C 1
ATOM 780 O O . PHE A 1 97 ? 3.488 -9.430 12.938 1.00 95.25 97 PHE A O 1
ATOM 787 N N . ALA A 1 98 ? 1.470 -8.450 12.911 1.00 96.06 98 ALA A N 1
ATOM 788 C CA . ALA A 1 98 ? 0.723 -9.599 12.426 1.00 96.06 98 ALA A CA 1
ATOM 789 C C . ALA A 1 98 ? 0.400 -9.433 10.934 1.00 96.06 98 ALA A C 1
ATOM 791 O O . ALA A 1 98 ? 0.424 -8.325 10.397 1.00 96.06 98 ALA A O 1
ATOM 792 N N . ALA A 1 99 ? 0.061 -10.533 10.268 1.00 96.00 99 ALA A N 1
ATOM 793 C CA . ALA A 1 99 ? -0.606 -10.522 8.971 1.00 96.00 99 ALA A CA 1
ATOM 794 C C . ALA A 1 99 ? -1.986 -11.166 9.145 1.00 96.00 99 ALA A C 1
ATOM 796 O O . ALA A 1 99 ? -2.092 -12.190 9.816 1.00 96.00 99 ALA A O 1
ATOM 797 N N . SER A 1 100 ? -3.036 -10.556 8.591 1.00 95.44 100 SER A N 1
ATOM 798 C CA . SER A 1 100 ? -4.356 -11.193 8.543 1.00 95.44 100 SER A CA 1
ATOM 799 C C . SER A 1 100 ? -4.355 -12.385 7.582 1.00 95.44 100 SER A C 1
ATOM 801 O O . SER A 1 100 ? -3.452 -12.512 6.753 1.00 95.44 100 SER A O 1
ATOM 803 N N . ASP A 1 101 ? -5.403 -13.210 7.635 1.00 91.56 101 ASP A N 1
ATOM 804 C CA . ASP A 1 101 ? -5.591 -14.334 6.703 1.00 91.56 101 ASP A CA 1
ATOM 805 C C . ASP A 1 101 ? -5.614 -13.877 5.234 1.00 91.56 101 ASP A C 1
ATOM 807 O O . ASP A 1 101 ? -5.164 -14.584 4.337 1.00 91.56 101 ASP A O 1
ATOM 811 N N . GLU A 1 102 ? -6.069 -12.647 4.990 1.00 93.88 102 GLU A N 1
ATOM 812 C CA . GLU A 1 102 ? -6.105 -12.019 3.665 1.00 93.88 102 GLU A CA 1
ATOM 813 C C . GLU A 1 102 ? -4.808 -11.255 3.313 1.00 93.88 102 GLU A C 1
ATOM 815 O O . GLU A 1 102 ? -4.724 -10.586 2.278 1.00 93.88 102 GLU A O 1
ATOM 820 N N . GLY A 1 103 ? -3.772 -11.362 4.153 1.00 93.38 103 GLY A N 1
ATOM 821 C CA . GLY A 1 103 ? -2.426 -10.844 3.898 1.00 93.38 103 GLY A CA 1
ATOM 822 C C . GLY A 1 103 ? -2.187 -9.387 4.307 1.00 93.38 103 GLY A C 1
ATOM 823 O O . GLY A 1 103 ? -1.150 -8.822 3.955 1.00 93.38 103 GLY A O 1
ATOM 824 N N . ILE A 1 104 ? -3.098 -8.763 5.061 1.00 96.69 104 ILE A N 1
ATOM 825 C CA . ILE A 1 104 ? -2.934 -7.375 5.512 1.00 96.69 104 ILE A CA 1
ATOM 826 C C . ILE A 1 104 ? -2.028 -7.329 6.743 1.00 96.69 104 ILE A C 1
ATOM 828 O O . ILE A 1 104 ? -2.391 -7.786 7.832 1.00 96.69 104 ILE A O 1
ATOM 832 N N . VAL A 1 105 ? -0.840 -6.748 6.572 1.00 96.75 105 VAL A N 1
ATOM 833 C CA . VAL A 1 105 ? 0.113 -6.533 7.667 1.00 96.75 105 VAL A CA 1
ATOM 834 C C . VAL A 1 105 ? -0.389 -5.410 8.574 1.00 96.75 105 VAL A C 1
ATOM 836 O O . VAL A 1 105 ? -0.720 -4.321 8.105 1.00 96.75 105 VAL A O 1
ATOM 839 N N . HIS A 1 106 ? -0.441 -5.658 9.878 1.00 97.12 106 HIS A N 1
ATOM 840 C CA . HIS A 1 106 ? -0.980 -4.722 10.859 1.00 97.12 106 HIS A CA 1
ATOM 841 C C . HIS A 1 106 ? -0.339 -4.894 12.241 1.00 97.12 106 HIS A C 1
ATOM 843 O O . HIS A 1 106 ? 0.361 -5.867 12.516 1.00 97.12 106 HIS A O 1
ATOM 849 N N . GLN A 1 107 ? -0.594 -3.935 13.125 1.00 97.00 107 GLN A N 1
ATOM 850 C CA . GLN A 1 107 ? -0.245 -3.999 14.541 1.00 97.00 107 GLN A CA 1
ATOM 851 C C . GLN A 1 107 ? -1.485 -3.674 15.366 1.00 97.00 107 GLN A C 1
ATOM 853 O O . GLN A 1 107 ? -2.146 -2.669 15.104 1.00 97.00 107 GLN A O 1
ATOM 858 N N . PHE A 1 108 ? -1.776 -4.500 16.364 1.00 96.81 108 PHE A N 1
ATOM 859 C CA . PHE A 1 108 ? -2.835 -4.246 17.332 1.00 96.81 108 PHE A CA 1
ATOM 860 C C . PHE A 1 108 ? -2.215 -3.965 18.701 1.00 96.81 108 PHE A C 1
ATOM 862 O O . PHE A 1 108 ? -1.462 -4.783 19.226 1.00 96.81 108 PHE A O 1
ATOM 869 N N . GLU A 1 109 ? -2.514 -2.804 19.273 1.00 96.69 109 GLU A N 1
ATOM 870 C CA . GLU A 1 109 ? -2.091 -2.416 20.616 1.00 96.69 109 GLU A CA 1
ATOM 871 C C . GLU A 1 109 ? -3.298 -2.511 21.555 1.00 96.69 109 GLU A C 1
ATOM 873 O O . GLU A 1 109 ? -4.267 -1.755 21.418 1.00 96.69 109 GLU A O 1
ATOM 878 N N . ALA A 1 110 ? -3.239 -3.443 22.509 1.00 96.81 110 ALA A N 1
ATOM 879 C CA . ALA A 1 110 ? -4.270 -3.581 23.526 1.00 96.81 110 ALA A CA 1
ATOM 880 C C . ALA A 1 110 ? -4.230 -2.397 24.517 1.00 96.81 110 ALA A C 1
ATOM 882 O O . ALA A 1 110 ? -3.145 -1.919 24.867 1.00 96.81 110 ALA A O 1
ATOM 883 N N . PRO A 1 111 ? -5.394 -1.926 24.989 1.00 97.12 111 PRO A N 1
ATOM 884 C CA . PRO A 1 111 ? -5.476 -0.841 25.952 1.00 97.12 111 PRO A CA 1
ATOM 885 C C . PRO A 1 111 ? -4.907 -1.237 27.324 1.00 97.12 111 PRO A C 1
ATOM 887 O O . PRO A 1 111 ? -5.061 -2.381 27.757 1.00 97.12 111 PRO A O 1
ATOM 890 N N . PRO A 1 112 ? -4.329 -0.286 28.080 1.00 94.88 112 PRO A N 1
ATOM 891 C CA . PRO A 1 112 ? -3.771 -0.547 29.407 1.00 94.88 112 PRO A CA 1
ATOM 892 C C . PRO A 1 112 ? -4.817 -0.873 30.485 1.00 94.88 112 PRO A C 1
ATOM 894 O O . PRO A 1 112 ? -4.427 -1.230 31.595 1.00 94.88 112 PRO A O 1
ATOM 897 N N . SER A 1 113 ? -6.118 -0.688 30.232 1.00 95.94 113 SER A N 1
ATOM 898 C CA . SER A 1 113 ? -7.179 -1.139 31.146 1.00 95.94 113 SER A CA 1
ATOM 899 C C . SER A 1 113 ? -7.443 -2.645 31.072 1.00 95.94 113 SER A C 1
ATOM 901 O O . SER A 1 113 ? -8.068 -3.174 31.983 1.00 95.94 113 SER A O 1
ATOM 903 N N . GLY A 1 114 ? -7.028 -3.327 29.997 1.00 94.06 114 GLY A N 1
ATOM 904 C CA . GLY A 1 114 ? -7.438 -4.705 29.693 1.00 94.06 114 GLY A CA 1
ATOM 905 C C . GLY A 1 114 ? -8.835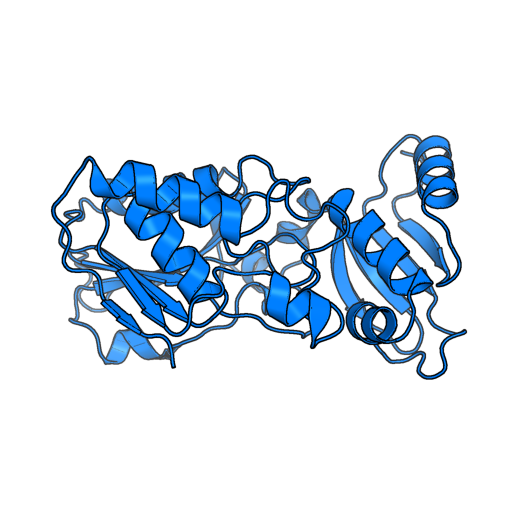 -4.826 29.063 1.00 94.06 114 GLY A C 1
ATOM 906 O O . GLY A 1 114 ? -9.116 -5.817 28.398 1.00 94.06 114 GLY A O 1
ATOM 907 N N . GLU A 1 115 ? -9.681 -3.804 29.202 1.00 95.56 115 GLU A N 1
ATOM 908 C CA . GLU A 1 115 ? -11.004 -3.710 28.572 1.00 95.56 115 GLU A CA 1
ATOM 909 C C . GLU A 1 115 ? -10.941 -2.940 27.249 1.00 95.56 115 GLU A C 1
ATOM 911 O O . GLU A 1 115 ? -10.344 -1.863 27.181 1.00 95.56 115 GLU A O 1
ATOM 916 N N . ILE A 1 116 ? -11.592 -3.461 26.207 1.00 98.06 116 ILE A N 1
ATOM 917 C CA . ILE A 1 116 ? -11.613 -2.862 24.867 1.00 98.06 116 ILE A CA 1
ATOM 918 C C . ILE A 1 116 ? -13.032 -2.375 24.561 1.00 98.06 116 ILE A C 1
ATOM 920 O O . ILE A 1 116 ? -13.906 -3.173 24.249 1.00 98.06 116 ILE A O 1
ATOM 924 N N . GLU A 1 117 ? -13.254 -1.060 24.617 1.00 97.75 117 GLU A N 1
ATOM 925 C CA . GLU A 1 117 ? -14.559 -0.442 24.296 1.00 97.75 117 GLU A CA 1
ATOM 926 C C . GLU A 1 117 ? -14.519 0.473 23.068 1.00 97.75 117 GLU A C 1
ATOM 928 O O . GLU A 1 117 ? -15.559 0.847 22.518 1.00 97.75 117 GLU A O 1
ATOM 933 N N . ARG A 1 118 ? -13.318 0.918 22.692 1.00 98.44 118 ARG A N 1
ATOM 934 C CA . ARG A 1 118 ? -13.078 1.916 21.647 1.00 98.44 118 ARG A CA 1
ATOM 935 C C . ARG A 1 118 ? -11.937 1.450 20.762 1.00 98.44 118 ARG A C 1
ATOM 937 O O . ARG A 1 118 ? -11.001 0.808 21.240 1.00 98.44 118 ARG A O 1
ATOM 944 N N . LEU A 1 119 ? -11.990 1.826 19.491 1.00 98.69 119 LEU A N 1
ATOM 945 C CA . LEU A 1 119 ? -10.951 1.505 18.520 1.00 98.69 119 LEU A CA 1
ATOM 946 C C . LEU A 1 119 ? -10.540 2.752 17.750 1.00 98.69 119 LEU A C 1
ATOM 948 O O . LEU A 1 119 ? -11.373 3.421 17.139 1.00 98.69 119 LEU A O 1
ATOM 952 N N . VAL A 1 120 ? -9.239 3.019 17.716 1.00 98.38 120 VAL A N 1
ATOM 953 C CA . VAL A 1 120 ? -8.660 3.937 16.735 1.00 98.38 120 VAL A CA 1
ATOM 954 C C . VAL A 1 120 ? -7.924 3.122 15.682 1.00 98.38 120 VAL A C 1
ATOM 956 O O . VAL A 1 120 ? -6.996 2.378 16.000 1.00 98.38 120 VAL A O 1
ATOM 959 N N . VAL A 1 121 ? -8.322 3.277 14.423 1.00 98.38 121 VAL A N 1
ATOM 960 C CA . VAL A 1 121 ? -7.644 2.662 13.279 1.00 98.38 121 VAL A CA 1
ATOM 961 C C . VAL A 1 121 ? -6.726 3.700 12.646 1.00 98.38 121 VAL A C 1
ATOM 963 O O . VAL A 1 121 ? -7.193 4.727 12.163 1.00 98.38 121 VAL A O 1
ATOM 966 N N . ILE A 1 122 ? -5.420 3.454 12.638 1.00 97.94 122 ILE A N 1
ATOM 967 C CA . ILE A 1 122 ? -4.414 4.377 12.110 1.00 97.94 122 ILE A CA 1
ATOM 968 C C . ILE A 1 122 ? -3.915 3.888 10.760 1.00 97.94 122 ILE A C 1
ATOM 970 O O . ILE A 1 122 ? -3.378 2.785 10.627 1.00 97.94 122 ILE A O 1
ATOM 974 N N . MET A 1 123 ? -4.011 4.780 9.783 1.00 97.19 123 MET A N 1
ATOM 975 C CA . MET A 1 123 ? -3.497 4.596 8.437 1.00 97.19 123 MET A CA 1
ATOM 976 C C . MET A 1 123 ? -2.225 5.431 8.260 1.00 97.19 123 MET A C 1
ATOM 978 O O . MET A 1 123 ? -2.241 6.664 8.295 1.00 97.19 123 MET A O 1
ATOM 982 N N . SER A 1 124 ? -1.091 4.750 8.096 1.00 92.56 124 SER A N 1
ATOM 983 C CA . SER A 1 124 ? 0.223 5.344 7.853 1.00 92.56 124 SER A CA 1
ATOM 984 C C . SER A 1 124 ? 0.271 6.251 6.605 1.00 92.56 124 SER A C 1
ATOM 986 O O . SER A 1 124 ? -0.253 5.880 5.546 1.00 92.56 124 SER A O 1
ATOM 988 N N . PRO A 1 125 ? 0.985 7.393 6.679 1.00 92.38 125 PRO A N 1
ATOM 989 C CA . PRO A 1 125 ? 1.253 8.268 5.535 1.00 92.38 125 PRO A CA 1
ATOM 990 C C . PRO A 1 125 ? 2.359 7.706 4.618 1.00 92.38 125 PRO A C 1
ATOM 992 O O . PRO A 1 125 ? 2.929 6.643 4.878 1.00 92.38 125 PRO A O 1
ATOM 995 N N . ILE A 1 126 ? 2.685 8.425 3.536 1.00 90.75 126 ILE A N 1
ATOM 996 C CA . ILE A 1 126 ? 3.757 8.054 2.592 1.00 90.75 126 ILE A CA 1
ATOM 997 C C . ILE A 1 126 ? 5.132 8.066 3.264 1.00 90.75 126 ILE A C 1
ATOM 999 O O . ILE A 1 126 ? 5.434 8.890 4.130 1.00 90.75 126 ILE A O 1
ATOM 1003 N N . ASN A 1 127 ? 5.989 7.148 2.819 1.00 89.38 127 ASN A N 1
ATOM 1004 C CA . ASN A 1 127 ? 7.406 7.115 3.143 1.00 89.38 127 ASN A CA 1
ATOM 1005 C C . ASN A 1 127 ? 8.201 6.610 1.927 1.00 89.38 127 ASN A C 1
ATOM 1007 O O . ASN A 1 127 ? 7.811 5.642 1.276 1.00 89.38 127 ASN A O 1
ATOM 1011 N N . SER A 1 128 ? 9.338 7.246 1.643 1.00 87.69 128 SER A N 1
ATOM 1012 C CA . SER A 1 128 ? 10.182 6.965 0.471 1.00 87.69 128 SER A CA 1
ATOM 1013 C C . SER A 1 128 ? 11.434 6.140 0.810 1.00 87.69 128 SER A C 1
ATOM 1015 O O . SER A 1 128 ? 12.373 6.095 0.023 1.00 87.69 128 SER A O 1
ATOM 1017 N N . LYS A 1 129 ? 11.499 5.491 1.981 1.00 88.94 129 LYS A N 1
ATOM 1018 C CA . LYS A 1 129 ? 12.621 4.596 2.326 1.00 88.94 129 LYS A CA 1
ATOM 1019 C C . LYS A 1 129 ? 12.555 3.301 1.510 1.00 88.94 129 LYS A C 1
ATOM 1021 O O . LYS A 1 129 ? 11.508 2.668 1.570 1.00 88.94 129 LYS A O 1
ATOM 1026 N N . PRO A 1 130 ? 13.643 2.830 0.864 1.00 86.25 130 PRO A N 1
ATOM 1027 C CA . PRO A 1 130 ? 13.670 1.600 0.066 1.00 86.25 130 PRO A CA 1
ATOM 1028 C C . PRO A 1 130 ? 13.659 0.321 0.929 1.00 86.25 130 PRO A C 1
ATOM 1030 O O . PRO A 1 130 ? 14.533 -0.529 0.812 1.00 86.25 130 PRO A O 1
ATOM 1033 N N . ARG A 1 131 ? 12.707 0.206 1.861 1.00 91.38 131 ARG A N 1
ATOM 1034 C CA . ARG A 1 131 ? 12.540 -0.908 2.806 1.00 91.38 131 ARG A CA 1
ATOM 1035 C C . ARG A 1 131 ? 11.058 -1.187 3.034 1.00 91.38 131 ARG A C 1
ATOM 1037 O O . ARG A 1 131 ? 10.245 -0.274 2.936 1.00 91.38 131 ARG A O 1
ATOM 1044 N N . LEU A 1 132 ? 10.714 -2.415 3.426 1.00 90.88 132 LEU A N 1
ATOM 1045 C CA . LEU A 1 132 ? 9.319 -2.797 3.710 1.00 90.88 132 LEU A CA 1
ATOM 1046 C C . LEU A 1 132 ? 8.672 -1.925 4.797 1.00 90.88 132 LEU A C 1
ATOM 1048 O O . LEU A 1 132 ? 7.510 -1.555 4.675 1.00 90.88 132 LEU A O 1
ATOM 1052 N N . ILE A 1 133 ? 9.455 -1.472 5.785 1.00 89.44 133 ILE A N 1
ATOM 1053 C CA . ILE A 1 133 ? 8.981 -0.561 6.840 1.00 89.44 133 ILE A CA 1
ATOM 1054 C C . ILE A 1 133 ? 8.394 0.757 6.304 1.00 89.44 133 ILE A C 1
ATOM 1056 O O . ILE A 1 133 ? 7.695 1.451 7.032 1.00 89.44 133 ILE A O 1
ATOM 1060 N N . ARG A 1 134 ? 8.627 1.127 5.034 1.00 92.31 134 ARG A N 1
ATOM 1061 C CA . ARG A 1 134 ? 7.975 2.301 4.430 1.00 92.31 134 ARG A CA 1
ATOM 1062 C C . ARG A 1 134 ? 6.450 2.195 4.473 1.00 92.31 134 ARG A C 1
ATOM 1064 O O . ARG A 1 134 ? 5.784 3.215 4.615 1.00 92.31 134 ARG A O 1
ATOM 1071 N N . TYR A 1 135 ? 5.921 0.979 4.330 1.00 91.88 135 TYR A N 1
ATOM 1072 C CA . TYR A 1 135 ? 4.486 0.730 4.263 1.00 91.88 135 TYR A CA 1
ATOM 1073 C C . TYR A 1 135 ? 3.829 0.862 5.641 1.00 91.88 135 TYR A C 1
ATOM 1075 O O . TYR A 1 135 ? 2.617 1.017 5.718 1.00 91.88 135 TYR A O 1
ATOM 1083 N N . PHE A 1 136 ? 4.636 0.877 6.708 1.00 91.06 136 PHE A N 1
ATOM 1084 C CA . PHE A 1 136 ? 4.217 1.060 8.091 1.00 91.06 136 PHE A CA 1
ATOM 1085 C C . PHE A 1 136 ? 5.071 2.151 8.755 1.00 91.06 136 PHE A C 1
ATOM 1087 O O . PHE A 1 136 ? 6.020 1.886 9.498 1.00 91.06 136 PHE A O 1
ATOM 1094 N N . ARG A 1 137 ? 4.770 3.421 8.463 1.00 85.06 137 ARG A N 1
ATOM 1095 C CA . ARG A 1 137 ? 5.357 4.542 9.213 1.00 85.06 137 ARG A CA 1
ATOM 1096 C C . ARG A 1 137 ? 4.544 4.721 10.502 1.00 85.06 137 ARG A C 1
ATOM 1098 O O . ARG A 1 137 ? 3.351 5.008 10.387 1.00 85.06 137 ARG A O 1
ATOM 1105 N N . PRO A 1 138 ? 5.147 4.618 11.701 1.00 79.75 138 PRO A N 1
ATOM 1106 C CA . PRO A 1 138 ? 4.422 4.716 12.968 1.00 79.75 138 PRO A CA 1
ATOM 1107 C C . PRO A 1 138 ? 4.056 6.176 13.286 1.00 79.75 138 PRO A C 1
ATOM 1109 O O . PRO A 1 138 ? 4.619 6.812 14.177 1.00 79.75 138 PRO A O 1
ATOM 1112 N N . SER A 1 139 ? 3.129 6.753 12.521 1.00 82.62 139 SER A N 1
ATOM 1113 C CA . SER A 1 139 ? 2.518 8.045 12.832 1.00 82.62 139 SER A CA 1
ATOM 1114 C C . SER A 1 139 ? 1.762 7.943 14.155 1.00 82.62 139 SER A C 1
ATOM 1116 O O . SER A 1 139 ? 1.018 6.987 14.362 1.00 82.62 139 SER A O 1
ATOM 1118 N N . PHE A 1 140 ? 1.944 8.918 15.048 1.00 86.94 140 PHE A N 1
ATOM 1119 C CA . PHE A 1 140 ? 1.349 8.904 16.392 1.00 86.94 140 PHE A CA 1
ATOM 1120 C C . PHE A 1 140 ? 1.731 7.649 17.196 1.00 86.94 140 PHE A C 1
ATOM 1122 O O . PHE A 1 140 ? 0.879 6.994 17.794 1.00 86.94 140 PHE A O 1
ATOM 1129 N N . ALA A 1 141 ? 3.020 7.292 17.205 1.00 88.25 141 ALA A N 1
ATOM 1130 C CA . ALA A 1 141 ? 3.535 6.122 17.925 1.00 88.25 141 ALA A CA 1
ATOM 1131 C C . ALA A 1 141 ? 3.196 6.124 19.430 1.00 88.25 141 ALA A C 1
ATOM 1133 O O . ALA A 1 141 ? 3.108 5.073 20.046 1.00 88.25 141 ALA A O 1
ATOM 1134 N N . THR A 1 142 ? 2.983 7.300 20.024 1.00 92.50 142 THR A N 1
ATOM 1135 C CA . THR A 1 142 ? 2.638 7.467 21.442 1.00 92.50 142 THR A CA 1
ATOM 1136 C C . THR A 1 142 ? 1.150 7.725 21.684 1.00 92.50 142 THR A C 1
ATOM 1138 O O . THR A 1 142 ? 0.792 8.089 22.803 1.00 92.50 142 THR A O 1
ATOM 1141 N N . LEU A 1 143 ? 0.278 7.535 20.680 1.00 93.50 143 LEU A N 1
ATOM 1142 C CA . LEU A 1 143 ? -1.155 7.851 20.779 1.00 93.50 143 LEU A CA 1
ATOM 1143 C C . LEU A 1 143 ? -1.829 7.199 21.992 1.00 93.50 143 LEU A C 1
ATOM 1145 O O . LEU A 1 143 ? -2.648 7.848 22.633 1.00 93.50 143 LEU A O 1
ATOM 1149 N N . MET A 1 144 ? -1.431 5.972 22.349 1.00 95.25 144 MET A N 1
ATOM 1150 C CA . MET A 1 144 ? -1.957 5.233 23.506 1.00 95.25 144 MET A CA 1
ATOM 1151 C C . MET A 1 144 ? -1.906 6.043 24.817 1.00 95.25 144 MET A C 1
ATOM 1153 O O . MET A 1 144 ? -2.738 5.855 25.696 1.00 95.25 144 MET A O 1
ATOM 1157 N N . LYS A 1 145 ? -0.960 6.987 24.949 1.00 94.94 145 LYS A N 1
ATOM 1158 C CA . LYS A 1 145 ? -0.818 7.854 26.133 1.00 94.94 145 LYS A CA 1
ATOM 1159 C C . LYS A 1 145 ? -1.876 8.959 26.228 1.00 94.94 145 LYS A C 1
ATOM 1161 O O . LYS A 1 145 ? -2.020 9.553 27.291 1.00 94.94 145 LYS A O 1
ATOM 1166 N N . TYR A 1 146 ? -2.557 9.267 25.127 1.00 95.75 146 TYR A N 1
ATOM 1167 C CA . TYR A 1 146 ? -3.444 10.428 24.993 1.00 95.75 146 TYR A CA 1
ATOM 1168 C C . TYR A 1 146 ? -4.906 10.051 24.729 1.00 95.75 146 TYR A C 1
ATOM 1170 O O . TYR A 1 146 ? -5.765 10.927 24.686 1.00 95.75 146 TYR A O 1
ATOM 1178 N N . VAL A 1 147 ? -5.195 8.763 24.544 1.00 96.19 147 VAL A N 1
ATOM 1179 C CA . VAL A 1 147 ? -6.555 8.240 24.373 1.00 96.19 147 VAL A CA 1
ATOM 1180 C C . VAL A 1 147 ? -7.085 7.674 25.695 1.00 96.19 147 VAL A C 1
ATOM 1182 O O . VAL A 1 147 ? -6.295 7.342 26.583 1.00 96.19 147 VAL A O 1
ATOM 1185 N N . PRO A 1 148 ? -8.416 7.543 25.862 1.00 96.81 148 PRO A N 1
ATOM 1186 C CA . PRO A 1 148 ? -8.992 6.867 27.019 1.00 96.81 148 PRO A CA 1
ATOM 1187 C C . PRO A 1 148 ? -8.385 5.476 27.230 1.00 96.81 148 PRO A C 1
ATOM 1189 O O . PRO A 1 148 ? -8.129 4.756 26.264 1.00 96.81 148 PRO A O 1
ATOM 1192 N N . ARG A 1 149 ? -8.203 5.075 28.495 1.00 96.94 149 ARG A N 1
ATOM 1193 C CA . ARG A 1 149 ? -7.459 3.860 28.878 1.00 96.94 149 ARG A CA 1
ATOM 1194 C C . ARG A 1 149 ? -8.027 2.539 28.354 1.00 96.94 149 ARG A C 1
ATOM 1196 O O . ARG A 1 149 ? -7.310 1.558 28.464 1.00 96.94 149 ARG A O 1
ATOM 1203 N N . ASN A 1 150 ? -9.243 2.528 27.807 1.00 97.94 150 ASN A N 1
ATOM 1204 C CA . ASN A 1 150 ? -9.929 1.387 27.187 1.00 97.94 150 ASN A CA 1
ATOM 1205 C C . ASN A 1 150 ? -10.049 1.499 25.652 1.00 97.94 150 ASN A C 1
ATOM 1207 O O . ASN A 1 150 ? -10.945 0.918 25.032 1.00 97.94 150 ASN A O 1
ATOM 1211 N N . THR A 1 151 ? -9.162 2.286 25.037 1.00 98.44 151 THR A N 1
ATOM 1212 C CA . THR A 1 151 ? -9.068 2.452 23.583 1.00 98.44 151 THR A CA 1
ATOM 1213 C C . THR A 1 151 ? -7.956 1.575 23.025 1.00 98.44 151 THR A C 1
ATOM 1215 O O . THR A 1 151 ? -6.784 1.804 23.315 1.00 98.44 151 THR A O 1
ATOM 1218 N N . ALA A 1 152 ? -8.315 0.594 22.201 1.00 98.50 152 ALA A N 1
ATOM 1219 C CA . ALA A 1 152 ? -7.353 -0.166 21.414 1.00 98.50 152 ALA A CA 1
ATOM 1220 C C . ALA A 1 152 ? -6.899 0.629 20.181 1.00 98.50 152 ALA A C 1
ATOM 1222 O O . ALA A 1 152 ? -7.623 1.497 19.677 1.00 98.50 152 ALA A O 1
ATOM 1223 N N . ILE A 1 153 ? -5.713 0.305 19.664 1.00 98.31 153 ILE A N 1
ATOM 1224 C CA . ILE A 1 153 ? -5.182 0.906 18.436 1.00 98.31 153 ILE A CA 1
ATOM 1225 C C . ILE A 1 153 ? -4.894 -0.193 17.417 1.00 98.31 153 ILE A C 1
ATOM 1227 O O . ILE A 1 153 ? -4.107 -1.096 17.682 1.00 98.31 153 ILE A O 1
ATOM 1231 N N . LEU A 1 154 ? -5.484 -0.082 16.227 1.00 98.19 154 LEU A N 1
ATOM 1232 C CA . LEU A 1 154 ? -5.163 -0.917 15.071 1.00 98.19 154 LEU A CA 1
ATOM 1233 C C . LEU A 1 154 ? -4.401 -0.079 14.046 1.00 98.19 154 LEU A C 1
ATOM 1235 O O . LEU A 1 154 ? -4.936 0.881 13.504 1.00 98.19 154 LEU A O 1
ATOM 1239 N N . ARG A 1 155 ? -3.158 -0.436 13.739 1.00 97.88 155 ARG A N 1
ATOM 1240 C CA . ARG A 1 155 ? -2.347 0.222 12.705 1.00 97.88 155 ARG A CA 1
ATOM 1241 C C . ARG A 1 155 ? -2.251 -0.682 11.496 1.00 97.88 155 ARG A C 1
ATOM 1243 O O . ARG A 1 155 ? -1.862 -1.836 11.645 1.00 97.88 155 ARG A O 1
ATOM 1250 N N . ILE A 1 156 ? -2.545 -0.163 10.312 1.00 97.69 156 ILE A N 1
ATOM 1251 C CA . ILE A 1 156 ? -2.570 -0.961 9.081 1.00 97.69 156 ILE A CA 1
ATOM 1252 C C . ILE A 1 156 ? -1.414 -0.532 8.179 1.00 97.69 156 ILE A C 1
ATOM 1254 O O . ILE A 1 156 ? -1.254 0.656 7.891 1.00 97.69 156 ILE A O 1
ATOM 1258 N N . ALA A 1 157 ? -0.594 -1.492 7.746 1.00 96.06 157 ALA A N 1
ATOM 1259 C CA . ALA A 1 157 ? 0.408 -1.256 6.717 1.00 96.06 157 ALA A CA 1
ATOM 1260 C C . ALA A 1 157 ? -0.262 -1.192 5.341 1.00 96.06 157 ALA A C 1
ATOM 1262 O O . ALA A 1 157 ? -1.134 -1.995 5.022 1.00 96.06 157 ALA A O 1
ATOM 1263 N N . ASP A 1 158 ? 0.207 -0.289 4.491 1.00 96.62 158 ASP A N 1
ATOM 1264 C CA . ASP A 1 158 ? -0.341 -0.096 3.147 1.00 96.62 158 ASP A CA 1
ATOM 1265 C C . ASP A 1 158 ? 0.594 -0.680 2.093 1.00 96.62 158 ASP A C 1
ATOM 1267 O O . ASP A 1 158 ? 1.324 0.056 1.429 1.00 96.62 158 ASP A O 1
ATOM 1271 N N . VAL A 1 159 ? 0.636 -2.010 2.004 1.00 94.06 159 VAL A N 1
ATOM 1272 C CA . VAL A 1 159 ? 1.453 -2.728 1.017 1.00 94.06 159 VAL A CA 1
ATOM 1273 C C . VAL A 1 159 ? 0.741 -2.739 -0.333 1.00 94.06 159 VAL A C 1
ATOM 1275 O O . VAL A 1 159 ? -0.402 -3.162 -0.442 1.00 94.06 159 VAL A O 1
ATOM 1278 N N . GLY A 1 160 ? 1.449 -2.315 -1.374 1.00 91.75 160 GLY A N 1
ATOM 1279 C CA . GLY A 1 160 ? 0.941 -2.225 -2.740 1.00 91.75 160 GLY A CA 1
ATOM 1280 C C . GLY A 1 160 ? 1.482 -0.978 -3.429 1.00 91.75 160 GLY A C 1
ATOM 1281 O O . GLY A 1 160 ? 2.018 -0.085 -2.768 1.00 91.75 160 GLY A O 1
ATOM 1282 N N . GLY A 1 161 ? 1.410 -0.936 -4.761 1.00 95.06 161 GLY A N 1
ATOM 1283 C CA . GLY A 1 161 ? 2.017 0.137 -5.550 1.00 95.06 161 GLY A CA 1
ATOM 1284 C C . GLY A 1 161 ? 3.510 0.348 -5.241 1.00 95.06 161 GLY A C 1
ATOM 1285 O O . GLY A 1 161 ? 4.179 -0.482 -4.616 1.00 95.06 161 GLY A O 1
ATOM 1286 N N . VAL A 1 162 ? 4.044 1.507 -5.635 1.00 96.25 162 VAL A N 1
ATOM 1287 C CA . VAL A 1 162 ? 5.456 1.848 -5.376 1.00 96.25 162 VAL A CA 1
ATOM 1288 C C . VAL A 1 162 ? 5.664 2.369 -3.946 1.00 96.25 162 VAL A C 1
ATOM 1290 O O . VAL A 1 162 ? 6.577 1.932 -3.240 1.00 96.25 162 VAL A O 1
ATOM 1293 N N . LYS A 1 163 ? 4.815 3.304 -3.493 1.00 94.94 163 LYS A N 1
ATOM 1294 C CA . LYS A 1 163 ? 4.896 3.968 -2.168 1.00 94.94 163 LYS A CA 1
ATOM 1295 C C . LYS A 1 163 ? 3.751 3.588 -1.213 1.00 94.94 163 LYS A C 1
ATOM 1297 O O . LYS A 1 163 ? 3.620 4.151 -0.117 1.00 94.94 163 LYS A O 1
ATOM 1302 N N . GLY A 1 164 ? 2.938 2.621 -1.616 1.00 95.81 164 GLY A N 1
ATOM 1303 C CA . GLY A 1 164 ? 1.695 2.230 -0.965 1.00 95.81 164 GLY A CA 1
ATOM 1304 C C . GLY A 1 164 ? 0.522 2.307 -1.936 1.00 95.81 164 GLY A C 1
ATOM 1305 O O . GLY A 1 164 ? 0.589 3.019 -2.940 1.00 95.81 164 GLY A O 1
ATOM 1306 N N . ALA A 1 165 ? -0.543 1.575 -1.629 1.00 96.94 165 ALA A N 1
ATOM 1307 C CA . ALA A 1 165 ? -1.763 1.523 -2.420 1.00 96.94 165 ALA A CA 1
ATOM 1308 C C . ALA A 1 165 ? -2.773 2.613 -2.030 1.00 96.94 165 ALA A C 1
ATOM 1310 O O . ALA A 1 165 ? -3.899 2.601 -2.515 1.00 96.94 165 ALA A O 1
ATOM 1311 N N . PHE A 1 166 ? -2.415 3.543 -1.137 1.00 97.62 166 PHE A N 1
ATOM 1312 C CA . PHE A 1 166 ? -3.357 4.531 -0.598 1.00 97.62 166 PHE A CA 1
ATOM 1313 C C . PHE A 1 166 ? -4.561 3.876 0.088 1.00 97.62 166 PHE A C 1
ATOM 1315 O O . PHE A 1 166 ? -5.605 4.507 0.234 1.00 97.62 166 PHE A O 1
ATOM 1322 N N . TYR A 1 167 ? -4.400 2.627 0.546 1.00 98.31 167 TYR A N 1
ATOM 1323 C CA . TYR A 1 167 ? -5.469 1.780 1.076 1.00 98.31 167 TYR A CA 1
ATOM 1324 C C . TYR A 1 167 ? -6.593 1.490 0.061 1.00 98.31 167 TYR A C 1
ATOM 1326 O O . TYR A 1 167 ? -7.677 1.061 0.453 1.00 98.31 167 TYR A O 1
ATOM 1334 N N . LEU A 1 168 ? -6.343 1.709 -1.234 1.00 98.25 168 LEU A N 1
ATOM 1335 C CA . LEU A 1 168 ? -7.254 1.436 -2.346 1.00 98.25 168 LEU A CA 1
ATOM 1336 C C . LEU A 1 168 ? -6.841 0.154 -3.081 1.00 98.25 168 LEU A C 1
ATOM 1338 O O . LEU A 1 168 ? -5.819 -0.463 -2.772 1.00 98.25 168 LEU A O 1
ATOM 1342 N N . ASN A 1 169 ? -7.635 -0.242 -4.073 1.00 98.25 169 ASN A N 1
ATOM 1343 C CA . ASN A 1 169 ? -7.268 -1.318 -4.989 1.00 98.25 169 ASN A CA 1
ATOM 1344 C C . ASN A 1 169 ? -6.127 -0.869 -5.907 1.00 98.25 169 ASN A C 1
ATOM 1346 O O . ASN A 1 169 ? -6.110 0.268 -6.380 1.00 98.25 169 ASN A O 1
ATOM 1350 N N . THR A 1 170 ? -5.202 -1.778 -6.190 1.00 98.12 170 THR A N 1
ATOM 1351 C CA . THR A 1 170 ? -4.217 -1.624 -7.269 1.00 98.12 170 THR A CA 1
ATOM 1352 C C . THR A 1 170 ? -4.541 -2.619 -8.370 1.00 98.12 170 THR A C 1
ATOM 1354 O O . THR A 1 170 ? -5.316 -3.551 -8.153 1.00 98.12 170 THR A O 1
ATOM 1357 N N . SER A 1 171 ? -3.940 -2.469 -9.545 1.00 97.44 171 SER A N 1
ATOM 1358 C CA . SER A 1 171 ? -4.143 -3.443 -10.625 1.00 97.44 171 SER A CA 1
ATOM 1359 C C . SER A 1 171 ? -3.629 -4.837 -10.252 1.00 97.44 171 SER A C 1
ATOM 1361 O O . SER A 1 171 ? -4.206 -5.836 -10.668 1.00 97.44 171 SER A O 1
ATOM 1363 N N . PHE A 1 172 ? -2.593 -4.915 -9.406 1.00 97.31 172 PHE A N 1
ATOM 1364 C CA . PHE A 1 172 ? -2.093 -6.183 -8.866 1.00 97.31 172 PHE A CA 1
ATOM 1365 C C . PHE A 1 172 ? -2.929 -6.719 -7.683 1.00 97.31 172 PHE A C 1
ATOM 1367 O O . PHE A 1 172 ? -3.071 -7.930 -7.533 1.00 97.31 172 PHE A O 1
ATOM 1374 N N . LEU A 1 173 ? -3.486 -5.841 -6.838 1.00 97.31 173 LEU A N 1
ATOM 1375 C CA . LEU A 1 173 ? -4.338 -6.191 -5.689 1.00 97.31 173 LEU A CA 1
ATOM 1376 C C . LEU A 1 173 ? -5.747 -5.599 -5.877 1.00 97.31 173 LEU A C 1
ATOM 1378 O O . LEU A 1 173 ? -6.077 -4.580 -5.251 1.00 97.31 173 LEU A O 1
ATOM 1382 N N . PRO A 1 174 ? -6.585 -6.206 -6.737 1.00 97.50 174 PRO A N 1
ATOM 1383 C CA . PRO A 1 174 ? -7.886 -5.652 -7.112 1.00 97.50 174 PRO A CA 1
ATOM 1384 C C . PRO A 1 174 ? -8.922 -5.676 -5.979 1.00 97.50 174 PRO A C 1
ATOM 1386 O O . PRO A 1 174 ? -9.957 -5.027 -6.087 1.00 97.50 174 PRO A O 1
ATOM 1389 N N . ASP A 1 175 ? -8.657 -6.397 -4.893 1.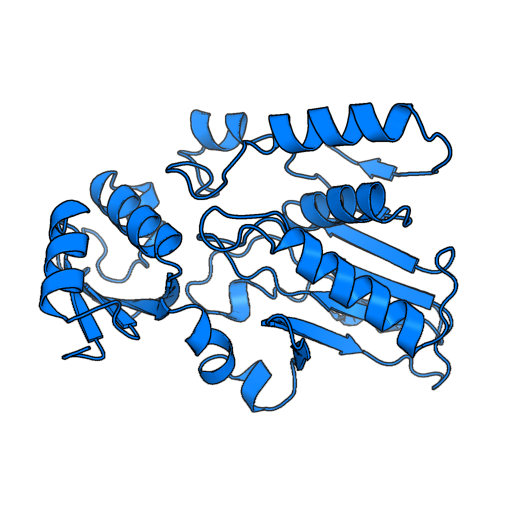00 97.50 175 ASP A N 1
ATOM 1390 C CA . ASP A 1 175 ? -9.528 -6.556 -3.728 1.00 97.50 175 ASP A CA 1
ATOM 1391 C C . ASP A 1 175 ? -8.929 -5.967 -2.435 1.00 97.50 175 ASP A C 1
ATOM 1393 O O . ASP A 1 175 ? -9.503 -6.132 -1.357 1.00 97.50 175 ASP A O 1
ATOM 1397 N N . ASN A 1 176 ? -7.807 -5.239 -2.520 1.00 98.25 176 ASN A N 1
ATOM 1398 C CA . ASN A 1 176 ? -7.084 -4.703 -1.359 1.00 98.25 176 ASN A CA 1
ATOM 1399 C C . ASN A 1 176 ? -7.984 -3.901 -0.405 1.00 98.25 176 ASN A C 1
ATOM 1401 O O . ASN A 1 176 ? -7.946 -4.085 0.811 1.00 98.25 176 ASN A O 1
ATOM 1405 N N . SER A 1 177 ? -8.833 -3.032 -0.954 1.00 98.00 177 SER A N 1
ATOM 1406 C CA . SER A 1 177 ? -9.758 -2.219 -0.160 1.00 98.00 177 SER A CA 1
ATOM 1407 C C . SER A 1 177 ? -10.768 -3.071 0.618 1.00 98.00 177 SER A C 1
ATOM 1409 O O . SER A 1 177 ? -11.043 -2.793 1.785 1.00 98.00 177 SER A O 1
ATOM 1411 N N . THR A 1 178 ? -11.274 -4.148 0.013 1.00 98.38 178 THR A N 1
ATOM 1412 C CA . THR A 1 178 ? -12.194 -5.079 0.681 1.00 98.38 178 THR A CA 1
ATOM 1413 C C . THR A 1 178 ? -11.479 -5.810 1.809 1.00 98.38 178 THR A C 1
ATOM 1415 O O . THR A 1 178 ? -12.017 -5.900 2.912 1.00 98.38 178 THR A O 1
ATOM 1418 N N . ARG A 1 179 ? -10.230 -6.230 1.585 1.00 98.44 179 ARG A N 1
ATOM 1419 C CA . ARG A 1 179 ? -9.433 -6.917 2.608 1.00 98.44 179 ARG A CA 1
ATOM 1420 C C . ARG A 1 179 ? -9.133 -6.050 3.825 1.00 98.44 179 ARG A C 1
ATOM 1422 O O . ARG A 1 179 ? -9.202 -6.500 4.969 1.00 98.44 179 ARG A O 1
ATOM 1429 N N . ILE A 1 180 ? -8.847 -4.770 3.593 1.00 98.62 180 ILE A N 1
ATOM 1430 C CA . ILE A 1 180 ? -8.657 -3.791 4.670 1.00 98.62 180 ILE A CA 1
ATOM 1431 C C . ILE A 1 180 ? -9.959 -3.610 5.465 1.00 98.62 180 ILE A C 1
ATOM 1433 O O . ILE A 1 180 ? -9.922 -3.618 6.697 1.00 98.62 180 ILE A O 1
ATOM 1437 N N . GLN A 1 181 ? -11.115 -3.523 4.796 1.00 98.25 181 GLN A N 1
ATOM 1438 C CA . GLN A 1 181 ? -12.409 -3.447 5.485 1.00 98.25 181 GLN A CA 1
ATOM 1439 C C . GLN A 1 181 ? -12.721 -4.710 6.289 1.00 98.25 181 GLN A C 1
ATOM 1441 O O . GLN A 1 181 ? -13.218 -4.605 7.412 1.00 98.25 181 GLN A O 1
ATOM 1446 N N . ASN A 1 182 ? -12.402 -5.892 5.763 1.00 98.56 182 ASN A N 1
ATOM 1447 C CA . ASN A 1 182 ? -12.578 -7.158 6.473 1.00 98.56 182 ASN A CA 1
ATOM 1448 C C . ASN A 1 182 ? -11.703 -7.224 7.730 1.00 98.56 182 ASN A C 1
ATOM 1450 O O . ASN A 1 182 ? -12.179 -7.644 8.788 1.00 98.56 182 ASN A O 1
ATOM 1454 N N . LEU A 1 183 ? -10.455 -6.747 7.668 1.00 98.69 183 LEU A N 1
ATOM 1455 C CA . LEU A 1 183 ? -9.596 -6.630 8.851 1.00 98.69 183 LEU A CA 1
ATOM 1456 C C . LEU A 1 183 ? -10.213 -5.700 9.908 1.00 98.69 183 LEU A C 1
ATOM 1458 O O . LEU A 1 183 ? -10.251 -6.051 11.089 1.00 98.69 183 LEU A O 1
ATOM 1462 N N . ILE A 1 184 ? -10.713 -4.530 9.501 1.00 98.62 184 ILE A N 1
ATOM 1463 C CA . ILE A 1 184 ? -11.329 -3.571 10.429 1.00 98.62 184 ILE A CA 1
ATOM 1464 C C . ILE A 1 184 ? -12.579 -4.186 11.071 1.00 98.62 184 ILE A C 1
ATOM 1466 O O . ILE A 1 184 ? -12.676 -4.213 12.297 1.00 98.62 184 ILE A O 1
ATOM 1470 N N . ARG A 1 185 ? -13.499 -4.738 10.270 1.00 98.19 185 ARG A N 1
ATOM 1471 C CA . ARG A 1 185 ? -14.743 -5.360 10.757 1.00 98.19 185 ARG A CA 1
ATOM 1472 C C . ARG A 1 185 ? -14.478 -6.546 11.673 1.00 98.19 185 ARG A C 1
ATOM 1474 O O . ARG A 1 185 ? -14.972 -6.563 12.789 1.00 98.19 185 ARG A O 1
ATOM 1481 N N . SER A 1 186 ? -13.619 -7.476 11.263 1.00 98.19 186 SER A N 1
ATOM 1482 C CA . SER A 1 186 ? -13.280 -8.632 12.101 1.00 98.19 186 SER A CA 1
ATOM 1483 C C . SER A 1 186 ? -12.620 -8.232 13.422 1.00 98.19 186 SER A C 1
ATOM 1485 O O . SER A 1 186 ? -12.819 -8.909 14.426 1.00 98.19 186 SER A O 1
ATOM 1487 N N . THR A 1 187 ? -11.871 -7.124 13.460 1.00 98.44 187 THR A N 1
ATOM 1488 C CA . THR A 1 187 ? -11.329 -6.577 14.715 1.00 98.44 187 THR A CA 1
ATOM 1489 C C . THR A 1 187 ? -12.440 -6.021 15.605 1.00 98.44 187 THR A C 1
ATOM 1491 O O . THR A 1 187 ? -12.449 -6.299 16.803 1.00 98.44 187 THR A O 1
ATOM 1494 N N . ILE A 1 188 ? -13.384 -5.270 15.034 1.00 98.44 188 ILE A N 1
ATOM 1495 C CA . ILE A 1 188 ? -14.558 -4.745 15.747 1.00 98.44 188 ILE A CA 1
ATOM 1496 C C . ILE A 1 188 ? -15.374 -5.901 16.340 1.00 98.44 188 ILE A C 1
ATOM 1498 O O . ILE A 1 188 ? -15.619 -5.914 17.547 1.00 98.44 188 ILE A O 1
ATOM 1502 N N . ASP A 1 189 ? -15.712 -6.897 15.519 1.00 98.06 189 ASP A N 1
ATOM 1503 C CA . ASP A 1 189 ? -16.553 -8.035 15.898 1.00 98.06 189 ASP A CA 1
ATOM 1504 C C . ASP A 1 189 ? -15.881 -8.909 16.961 1.00 98.06 189 ASP A C 1
ATOM 1506 O O . ASP A 1 189 ? -16.493 -9.243 17.975 1.00 98.06 189 ASP A O 1
ATOM 1510 N N . ARG A 1 190 ? -14.590 -9.230 16.779 1.00 97.75 190 ARG A N 1
ATOM 1511 C CA . ARG A 1 190 ? -13.807 -10.044 17.726 1.00 97.75 190 ARG A CA 1
ATOM 1512 C C . ARG A 1 190 ? -13.788 -9.451 19.132 1.00 97.75 190 ARG A C 1
ATOM 1514 O O . ARG A 1 190 ? -13.718 -10.199 20.103 1.00 97.75 190 ARG A O 1
ATOM 1521 N N . HIS A 1 191 ? -13.809 -8.126 19.236 1.00 97.94 191 HIS A N 1
ATOM 1522 C CA . HIS A 1 191 ? -13.734 -7.414 20.508 1.00 97.94 191 HIS A CA 1
ATOM 1523 C C . HIS A 1 191 ? -15.080 -6.835 20.965 1.00 97.94 191 HIS A C 1
ATOM 1525 O O . HIS A 1 191 ? -15.117 -6.173 21.997 1.00 97.94 191 HIS A O 1
ATOM 1531 N N . GLY A 1 192 ? -16.177 -7.078 20.236 1.00 97.62 192 GLY A N 1
ATOM 1532 C CA . GLY A 1 192 ? -17.511 -6.585 20.597 1.00 97.62 192 GLY A CA 1
ATOM 1533 C C . GLY A 1 192 ? -17.614 -5.056 20.658 1.00 97.62 192 GLY A C 1
ATOM 1534 O O . GLY A 1 192 ? -18.358 -4.521 21.479 1.00 97.62 192 GLY A O 1
ATOM 1535 N N . ILE A 1 193 ? -16.847 -4.341 19.831 1.00 98.25 193 ILE A N 1
ATOM 1536 C CA . ILE A 1 193 ? -16.771 -2.875 19.864 1.00 98.25 193 ILE A CA 1
ATOM 1537 C C . ILE A 1 193 ? -17.983 -2.286 19.136 1.00 98.25 193 ILE A C 1
ATOM 1539 O O . ILE A 1 193 ? -18.274 -2.643 17.998 1.00 98.25 193 ILE A O 1
ATOM 1543 N N . ASP A 1 194 ? -18.680 -1.329 19.749 1.00 96.94 194 ASP A N 1
ATOM 1544 C CA . ASP A 1 194 ? -19.731 -0.585 19.048 1.00 96.94 194 ASP A CA 1
ATOM 1545 C C . ASP A 1 194 ? -19.113 0.255 17.916 1.00 96.94 194 ASP A C 1
ATOM 1547 O O . ASP A 1 194 ? -18.201 1.048 18.152 1.00 96.94 194 ASP A O 1
ATOM 1551 N N . SER A 1 195 ? -19.630 0.132 16.689 1.00 93.38 195 SER A N 1
ATOM 1552 C CA . SER A 1 195 ? -19.182 0.912 15.519 1.00 93.38 195 SER A CA 1
ATOM 1553 C C . SER A 1 195 ? -19.114 2.431 15.762 1.00 93.38 195 SER A C 1
ATOM 1555 O O . SER A 1 195 ? -18.246 3.114 15.215 1.00 93.38 195 SER A O 1
ATOM 1557 N N . ARG A 1 196 ? -19.964 2.979 16.644 1.00 95.31 196 ARG A N 1
ATOM 1558 C CA . ARG A 1 196 ? -19.971 4.401 17.036 1.00 95.31 196 ARG A CA 1
ATOM 1559 C C . ARG A 1 196 ? -18.737 4.805 17.847 1.00 95.31 196 ARG A C 1
ATOM 1561 O O . ARG A 1 196 ? -18.453 6.005 17.939 1.00 95.31 196 ARG A O 1
ATOM 1568 N N . ASN A 1 197 ? -18.022 3.835 18.413 1.00 97.69 197 ASN A N 1
ATOM 1569 C CA . ASN A 1 197 ? -16.789 3.986 19.187 1.00 97.69 197 ASN A CA 1
ATOM 1570 C C . ASN A 1 197 ? -15.525 3.683 18.364 1.00 97.69 197 ASN A C 1
ATOM 1572 O O . ASN A 1 197 ? -14.433 3.562 18.926 1.00 97.69 197 ASN A O 1
ATOM 1576 N N . VAL A 1 198 ? -15.664 3.570 17.042 1.00 98.31 198 VAL A N 1
ATOM 1577 C CA . VAL A 1 198 ? -14.555 3.360 16.113 1.00 98.31 198 VAL A CA 1
ATOM 1578 C C . VAL A 1 198 ? -14.271 4.656 15.361 1.00 98.31 198 VAL A C 1
ATOM 1580 O O . VAL A 1 198 ? -15.187 5.289 14.834 1.00 98.31 198 VAL A O 1
ATOM 1583 N N . VAL A 1 199 ? -12.998 5.050 15.300 1.00 98.12 199 VAL A N 1
ATOM 1584 C CA . VAL A 1 199 ? -12.540 6.200 14.509 1.00 98.12 199 VAL A CA 1
ATOM 1585 C C . VAL A 1 199 ? -11.362 5.794 13.632 1.00 98.12 199 VAL A C 1
ATOM 1587 O O . VAL A 1 199 ? -10.361 5.276 14.127 1.00 98.12 199 VAL A O 1
ATOM 1590 N N . LEU A 1 200 ? -11.459 6.065 12.331 1.00 98.38 200 LEU A N 1
ATOM 1591 C CA . LEU A 1 200 ? -10.345 5.944 11.392 1.00 98.38 200 LEU A CA 1
ATOM 1592 C C . LEU A 1 200 ? -9.566 7.256 11.352 1.00 98.38 200 LEU A C 1
ATOM 1594 O O . LEU A 1 200 ? -10.144 8.336 11.287 1.00 98.38 200 LEU A O 1
ATOM 1598 N N . PHE A 1 201 ? -8.245 7.176 11.364 1.00 96.75 201 PHE A N 1
ATOM 1599 C CA . PHE A 1 201 ? -7.380 8.344 11.385 1.00 96.75 201 PHE A CA 1
ATOM 1600 C C . PHE A 1 201 ? -6.229 8.186 10.395 1.00 96.75 201 PHE A C 1
ATOM 1602 O O . PHE A 1 201 ? -5.524 7.172 10.392 1.00 96.75 201 PHE A O 1
ATOM 1609 N N . GLY A 1 202 ? -5.955 9.236 9.623 1.00 96.12 202 GLY A N 1
ATOM 1610 C CA . GLY A 1 202 ? -4.734 9.307 8.831 1.00 96.12 202 GLY A CA 1
ATOM 1611 C C . GLY A 1 202 ? -4.475 10.680 8.219 1.00 96.12 202 GLY A C 1
ATOM 1612 O O . GLY A 1 202 ? -5.353 11.539 8.169 1.00 96.12 202 GLY A O 1
ATOM 1613 N N . ALA A 1 203 ? -3.245 10.865 7.732 1.00 93.94 203 ALA A N 1
ATOM 1614 C CA . ALA A 1 203 ? -2.814 12.076 7.035 1.00 93.94 203 ALA A CA 1
ATOM 1615 C C . ALA A 1 203 ? -2.261 11.761 5.637 1.00 93.94 203 ALA A C 1
ATOM 1617 O O . ALA A 1 203 ? -1.642 10.702 5.458 1.00 93.94 203 ALA A O 1
ATOM 1618 N N . SER A 1 204 ? -2.438 12.656 4.659 1.00 94.56 204 SER A N 1
ATOM 1619 C CA . SER A 1 204 ? -1.955 12.472 3.282 1.00 94.56 204 SER A CA 1
ATOM 1620 C C . SER A 1 204 ? -2.517 11.174 2.677 1.00 94.56 204 SER A C 1
ATOM 1622 O O . SER A 1 204 ? -3.732 10.959 2.634 1.00 94.56 204 SER A O 1
ATOM 1624 N N . LYS A 1 205 ? -1.664 10.222 2.297 1.00 96.44 205 LYS A N 1
ATOM 1625 C CA . LYS A 1 205 ? -2.076 8.859 1.924 1.00 96.44 205 LYS A CA 1
ATOM 1626 C C . LYS A 1 205 ? -2.924 8.158 2.989 1.00 96.44 205 LYS A C 1
ATOM 1628 O O . LYS A 1 205 ? -3.905 7.502 2.662 1.00 96.44 205 LYS A O 1
ATOM 1633 N N . GLY A 1 206 ? -2.569 8.313 4.262 1.00 97.19 206 GLY A N 1
ATOM 1634 C CA . GLY A 1 206 ? -3.366 7.785 5.365 1.00 97.19 206 GLY A CA 1
ATOM 1635 C C . GLY A 1 206 ? -4.730 8.463 5.470 1.00 97.19 206 GLY A C 1
ATOM 1636 O O . GLY A 1 206 ? -5.715 7.803 5.770 1.00 97.19 206 GLY A O 1
ATOM 1637 N N . GLY A 1 207 ? -4.800 9.766 5.185 1.00 96.81 207 GLY A N 1
ATOM 1638 C CA . GLY A 1 207 ? -6.055 10.522 5.171 1.00 96.81 207 GLY A CA 1
ATOM 1639 C C . GLY A 1 207 ? -6.967 10.067 4.036 1.00 96.81 207 GLY A C 1
ATOM 1640 O O . GLY A 1 207 ? -8.167 9.912 4.235 1.00 96.81 207 GLY A O 1
ATOM 1641 N N . THR A 1 208 ? -6.372 9.759 2.881 1.00 97.62 208 THR A N 1
ATOM 1642 C CA . THR A 1 208 ? -7.048 9.148 1.723 1.00 97.62 208 THR A CA 1
ATOM 1643 C C . THR A 1 208 ? -7.727 7.839 2.124 1.00 97.62 208 THR A C 1
ATOM 1645 O O . THR A 1 208 ? -8.923 7.666 1.904 1.00 97.62 208 THR A O 1
ATOM 1648 N N . GLY A 1 209 ? -6.983 6.947 2.787 1.00 98.00 209 GLY A N 1
ATOM 1649 C CA . GLY A 1 209 ? -7.529 5.690 3.291 1.00 98.00 209 GLY A CA 1
ATOM 1650 C C . GLY A 1 209 ? -8.602 5.891 4.363 1.00 98.00 209 GLY A C 1
ATOM 1651 O O . GLY A 1 209 ? -9.651 5.256 4.298 1.00 98.00 209 GLY A O 1
ATOM 1652 N N . ALA A 1 210 ? -8.374 6.792 5.326 1.00 97.88 210 ALA A N 1
ATOM 1653 C CA . ALA A 1 210 ? -9.320 7.048 6.411 1.00 97.88 210 ALA A CA 1
ATOM 1654 C C . ALA A 1 210 ? -10.664 7.562 5.877 1.00 97.88 210 ALA A C 1
ATOM 1656 O O . ALA A 1 210 ? -11.711 7.083 6.307 1.00 97.88 210 ALA A O 1
ATOM 1657 N N . LEU A 1 211 ? -10.632 8.472 4.896 1.00 97.06 211 LEU A N 1
ATOM 1658 C CA . LEU A 1 211 ? -11.821 8.947 4.191 1.00 97.06 211 LEU A CA 1
ATOM 1659 C C . LEU A 1 211 ? -12.519 7.806 3.440 1.00 97.06 211 LEU A C 1
ATOM 1661 O O . LEU A 1 211 ? -13.714 7.589 3.630 1.00 97.06 211 LEU A O 1
ATOM 1665 N N . PHE A 1 212 ? -11.781 7.074 2.599 1.00 97.62 212 PHE A N 1
ATOM 1666 C CA . PHE A 1 212 ? -12.350 6.018 1.760 1.00 97.62 212 PHE A CA 1
ATOM 1667 C C . PHE A 1 212 ? -13.036 4.930 2.596 1.00 97.62 212 PHE A C 1
ATOM 1669 O O . PHE A 1 212 ? -14.206 4.605 2.380 1.00 97.62 212 PHE A O 1
ATOM 1676 N N . HIS A 1 213 ? -12.323 4.384 3.581 1.00 97.75 213 HIS A N 1
ATOM 1677 C CA . HIS A 1 213 ? -12.817 3.291 4.421 1.00 97.75 213 HIS A CA 1
ATOM 1678 C C . HIS A 1 213 ? -13.862 3.757 5.429 1.00 97.75 213 HIS A C 1
ATOM 1680 O O . HIS A 1 213 ? -14.781 2.998 5.737 1.00 97.75 213 HIS A O 1
ATOM 1686 N N . GLY A 1 214 ? -13.771 5.007 5.890 1.00 96.25 214 GLY A N 1
ATOM 1687 C CA . GLY A 1 214 ? -14.766 5.622 6.762 1.00 96.25 214 GLY A CA 1
ATOM 1688 C C . GLY A 1 214 ? -16.119 5.759 6.066 1.00 96.25 214 GLY A C 1
ATOM 1689 O O . GLY A 1 214 ? -17.122 5.264 6.577 1.00 96.25 214 GLY A O 1
ATOM 1690 N N . LEU A 1 215 ? -16.137 6.324 4.854 1.00 94.31 215 LEU A N 1
ATOM 1691 C CA . LEU A 1 215 ? -17.352 6.434 4.036 1.00 94.31 215 LEU A CA 1
ATOM 1692 C C . LEU A 1 215 ? -17.902 5.058 3.638 1.00 94.31 215 LEU A C 1
ATOM 1694 O O . LEU A 1 215 ? -19.081 4.781 3.840 1.00 94.31 215 LEU A O 1
ATOM 1698 N N . THR A 1 216 ? -17.041 4.167 3.138 1.00 94.19 216 THR A N 1
ATOM 1699 C CA . THR A 1 216 ? -17.444 2.818 2.700 1.00 94.19 216 THR A CA 1
ATOM 1700 C C . THR A 1 216 ? -17.964 1.965 3.863 1.00 94.19 216 THR A C 1
ATOM 1702 O O . THR A 1 216 ? -18.865 1.143 3.692 1.00 94.19 216 THR A O 1
ATOM 1705 N N . GLY A 1 217 ? -17.377 2.126 5.050 1.00 93.06 217 GLY A N 1
ATOM 1706 C CA . GLY A 1 217 ? -17.690 1.341 6.243 1.00 93.06 217 GLY A CA 1
ATOM 1707 C C . GLY A 1 217 ? -18.784 1.937 7.125 1.00 93.06 217 GLY A C 1
ATOM 1708 O O . GLY A 1 217 ? -19.218 1.260 8.051 1.00 93.06 217 GLY A O 1
ATOM 1709 N N . GLY A 1 218 ? -19.215 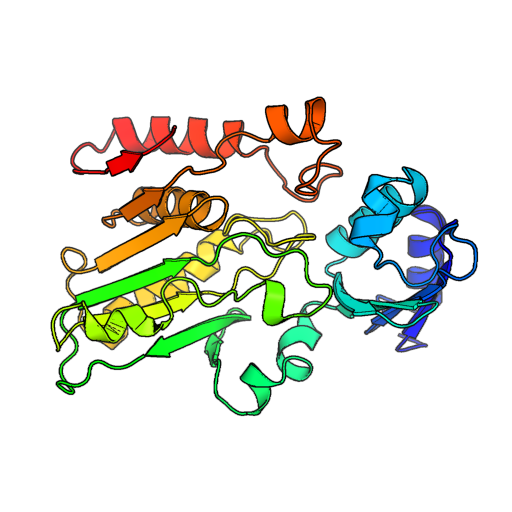3.177 6.869 1.00 92.25 218 GLY A N 1
ATOM 1710 C CA . GLY A 1 218 ? -20.116 3.906 7.767 1.00 92.25 218 GLY A CA 1
ATOM 1711 C C . GLY A 1 218 ? -19.484 4.216 9.130 1.00 92.25 218 GLY A C 1
ATOM 1712 O O . GLY A 1 218 ? -20.183 4.248 10.139 1.00 92.25 218 GLY A O 1
ATOM 1713 N N . LEU A 1 219 ? -18.162 4.403 9.174 1.00 94.94 219 LEU A N 1
ATOM 1714 C CA . LEU A 1 219 ? -17.396 4.652 10.397 1.00 94.94 219 LEU A CA 1
ATOM 1715 C C . LEU A 1 219 ? -16.968 6.117 10.473 1.00 94.94 219 LEU A C 1
ATOM 1717 O O . LEU A 1 219 ? -16.738 6.769 9.454 1.00 94.94 219 LEU A O 1
ATOM 1721 N N . LYS A 1 220 ? -16.810 6.633 11.695 1.00 96.50 220 LYS A N 1
ATOM 1722 C CA . LYS A 1 220 ? -16.263 7.978 11.907 1.00 96.50 220 LYS A CA 1
ATOM 1723 C C . LYS A 1 220 ? -14.818 8.018 11.425 1.00 96.50 220 LYS A C 1
ATOM 1725 O O . LYS A 1 220 ? -14.065 7.063 11.628 1.00 96.50 220 LYS A O 1
ATOM 1730 N N . PHE A 1 221 ? -14.403 9.141 10.853 1.00 96.38 221 PHE A N 1
ATOM 1731 C CA . PHE A 1 221 ? -13.017 9.321 10.445 1.00 96.38 221 PHE A CA 1
ATOM 1732 C C . PHE A 1 221 ? -12.524 10.756 10.622 1.00 96.38 221 PHE A C 1
ATOM 1734 O O . PHE A 1 221 ? -13.295 11.716 10.633 1.00 96.38 221 PHE A O 1
ATOM 1741 N N . VAL A 1 222 ? -11.205 10.878 10.731 1.00 96.12 222 VAL A N 1
ATOM 1742 C CA . VAL A 1 222 ? -10.455 12.129 10.660 1.00 96.12 222 VAL A CA 1
ATOM 1743 C C . VAL A 1 222 ? -9.433 11.979 9.538 1.00 96.12 222 VAL A C 1
ATOM 1745 O O . VAL A 1 222 ? -8.477 11.205 9.648 1.00 96.12 222 VAL A O 1
ATOM 1748 N N . ALA A 1 223 ? -9.658 12.713 8.450 1.00 95.75 223 ALA A N 1
ATOM 1749 C CA . ALA A 1 223 ? -8.794 12.721 7.276 1.00 95.75 223 ALA A CA 1
ATOM 1750 C C . ALA A 1 223 ? -8.078 14.073 7.180 1.00 95.75 223 ALA A C 1
ATOM 1752 O O . ALA A 1 223 ? -8.707 15.103 6.930 1.00 95.75 223 ALA A O 1
ATOM 1753 N N . VAL A 1 224 ? -6.762 14.064 7.399 1.00 94.94 224 VAL A N 1
ATOM 1754 C CA . VAL A 1 224 ? -5.922 15.268 7.335 1.00 94.94 224 VAL A CA 1
ATOM 1755 C C . VAL A 1 224 ? -5.239 15.336 5.975 1.00 94.94 224 VAL A C 1
ATOM 1757 O O . VAL A 1 224 ? -4.474 14.431 5.641 1.00 94.94 224 VAL A O 1
ATOM 1760 N N . ASP A 1 225 ? -5.503 16.393 5.212 1.00 93.94 225 ASP A N 1
ATOM 1761 C CA . ASP A 1 225 ? -4.933 16.636 3.882 1.00 93.94 225 ASP A CA 1
ATOM 1762 C C . ASP A 1 225 ? -4.976 15.390 2.967 1.00 93.94 225 ASP A C 1
ATOM 1764 O O . ASP A 1 225 ? -3.937 14.844 2.587 1.00 93.94 225 ASP A O 1
ATOM 1768 N N . PRO A 1 226 ? -6.164 14.806 2.713 1.00 95.69 226 PRO A N 1
ATOM 1769 C CA . PRO A 1 226 ? -6.254 13.580 1.935 1.00 95.69 226 PRO A CA 1
ATOM 1770 C C . PRO A 1 226 ? -5.928 13.830 0.454 1.00 95.69 226 PRO A C 1
ATOM 1772 O O . PRO A 1 226 ? -6.388 14.793 -0.154 1.00 95.69 226 PRO A O 1
ATOM 1775 N N . ILE A 1 227 ? -5.196 12.902 -0.166 1.00 95.19 227 ILE A N 1
ATOM 1776 C CA . ILE A 1 227 ? -4.861 12.952 -1.592 1.00 95.19 227 ILE A CA 1
ATOM 1777 C C . ILE A 1 227 ? -6.023 12.348 -2.383 1.00 95.19 227 ILE A C 1
ATOM 1779 O O . ILE A 1 227 ? -6.088 11.141 -2.606 1.00 95.19 227 ILE A O 1
ATOM 1783 N N . LEU A 1 228 ? -6.960 13.199 -2.796 1.00 95.19 228 LEU A N 1
ATOM 1784 C CA . LEU A 1 228 ? -8.152 12.795 -3.561 1.00 95.19 228 LEU A CA 1
ATOM 1785 C C . LEU A 1 228 ? -7.964 12.919 -5.074 1.00 95.19 228 LEU A C 1
ATOM 1787 O O . LEU A 1 228 ? -8.838 12.533 -5.845 1.00 95.19 228 LEU A O 1
ATOM 1791 N N . SER A 1 229 ? -6.831 13.478 -5.494 1.00 94.38 229 SER A N 1
ATOM 1792 C CA . SER A 1 229 ? -6.530 13.787 -6.881 1.00 94.38 229 SER A CA 1
ATOM 1793 C C . SER A 1 229 ? -5.081 13.456 -7.204 1.00 94.38 229 SER A C 1
ATOM 1795 O O . SER A 1 229 ? -4.166 13.915 -6.523 1.00 94.38 229 SER A O 1
ATOM 1797 N N . ASP A 1 230 ? -4.880 12.672 -8.259 1.00 94.19 230 ASP A N 1
ATOM 1798 C CA . ASP A 1 230 ? -3.555 12.354 -8.794 1.00 94.19 230 ASP A CA 1
ATOM 1799 C C . ASP A 1 230 ? -2.980 13.490 -9.658 1.00 94.19 230 ASP A C 1
ATOM 1801 O O . ASP A 1 230 ? -1.765 13.615 -9.786 1.00 94.19 230 ASP A O 1
ATOM 1805 N N . ALA A 1 231 ? -3.843 14.345 -10.222 1.00 94.44 231 ALA A N 1
ATOM 1806 C CA . ALA A 1 231 ? -3.500 15.263 -11.314 1.00 94.44 231 ALA A CA 1
ATOM 1807 C C . ALA A 1 231 ? -2.355 16.212 -10.950 1.00 94.44 231 ALA A C 1
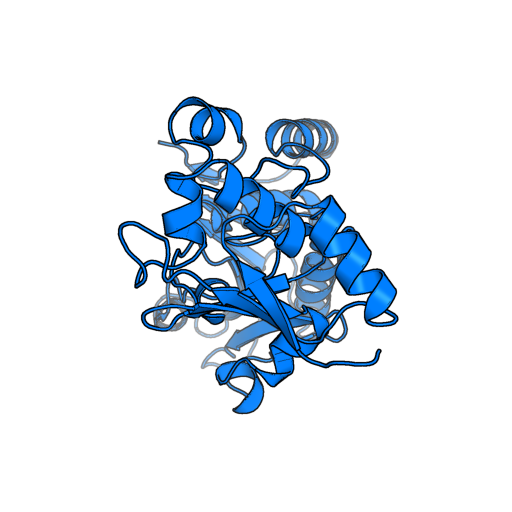ATOM 1809 O O . ALA A 1 231 ? -1.365 16.289 -11.671 1.00 94.44 231 ALA A O 1
ATOM 1810 N N . TRP A 1 232 ? -2.439 16.861 -9.784 1.00 92.88 232 TRP A N 1
ATOM 1811 C CA . TRP A 1 232 ? -1.421 17.822 -9.372 1.00 92.88 232 TRP A CA 1
ATOM 1812 C C . TRP A 1 232 ? -0.036 17.173 -9.248 1.00 92.88 232 TRP A C 1
ATOM 1814 O O . TRP A 1 232 ? 0.938 17.714 -9.764 1.00 92.88 232 TRP A O 1
ATOM 1824 N N . TYR A 1 233 ? 0.045 15.978 -8.652 1.00 92.75 233 TYR A N 1
ATOM 1825 C CA . TYR A 1 233 ? 1.301 15.237 -8.514 1.00 92.75 233 TYR A CA 1
ATOM 1826 C C . TYR A 1 233 ? 1.846 14.769 -9.861 1.00 92.75 233 TYR A C 1
ATOM 1828 O O . TYR A 1 233 ? 3.060 14.777 -10.071 1.00 92.75 233 TYR A O 1
ATOM 1836 N N . ILE A 1 234 ? 0.965 14.363 -10.775 1.00 94.62 234 ILE A N 1
ATOM 1837 C CA . ILE A 1 234 ? 1.351 13.937 -12.119 1.00 94.62 234 ILE A CA 1
ATOM 1838 C C . ILE A 1 234 ? 1.921 15.110 -12.917 1.00 94.62 234 ILE A C 1
ATOM 1840 O O . ILE A 1 234 ? 3.013 14.996 -13.472 1.00 94.62 234 ILE A O 1
ATOM 1844 N N . GLU A 1 235 ? 1.208 16.230 -12.937 1.00 95.38 235 GLU A N 1
ATOM 1845 C CA . GLU A 1 235 ? 1.505 17.385 -13.786 1.00 95.38 235 GLU A CA 1
ATOM 1846 C C . GLU A 1 235 ? 2.629 18.264 -13.226 1.00 95.38 235 GLU A C 1
ATOM 1848 O O . GLU A 1 235 ? 3.417 18.808 -13.997 1.00 95.38 235 GLU A O 1
ATOM 1853 N N . ASN A 1 236 ? 2.735 18.385 -11.898 1.00 95.06 236 ASN A N 1
ATOM 1854 C CA . ASN A 1 236 ? 3.622 19.358 -11.248 1.00 95.06 236 ASN A CA 1
ATOM 1855 C C . ASN A 1 236 ? 4.774 18.714 -10.463 1.00 95.06 236 ASN A C 1
ATOM 1857 O O . ASN A 1 236 ? 5.777 19.377 -10.210 1.00 95.06 236 ASN A O 1
ATOM 1861 N N . GLU A 1 237 ? 4.682 17.426 -10.108 1.00 93.62 237 GLU A N 1
ATOM 1862 C CA . GLU A 1 237 ? 5.713 16.730 -9.318 1.00 93.62 237 GLU A CA 1
ATOM 1863 C C . GLU A 1 237 ? 6.296 15.490 -10.009 1.00 93.62 237 GLU A C 1
ATOM 1865 O O . GLU A 1 237 ? 6.830 14.589 -9.356 1.00 93.62 237 GLU A O 1
ATOM 1870 N N . ASN A 1 238 ? 6.214 15.422 -11.341 1.00 94.06 238 ASN A N 1
ATOM 1871 C CA . ASN A 1 238 ? 6.734 14.301 -12.135 1.00 94.06 238 ASN A CA 1
ATOM 1872 C C . ASN A 1 238 ? 6.164 12.932 -11.695 1.00 94.06 238 ASN A C 1
ATOM 1874 O O . ASN A 1 238 ? 6.839 11.892 -11.732 1.00 94.06 238 ASN A O 1
ATOM 1878 N N . ASP A 1 239 ? 4.905 12.942 -11.246 1.00 95.25 239 ASP A N 1
ATOM 1879 C CA . ASP A 1 239 ? 4.210 11.809 -10.640 1.00 95.25 239 ASP A CA 1
ATOM 1880 C C . ASP A 1 239 ? 5.039 11.196 -9.496 1.00 95.25 239 ASP A C 1
ATOM 1882 O O . ASP A 1 239 ? 5.354 10.004 -9.453 1.00 95.25 239 ASP A O 1
ATOM 1886 N N . TYR A 1 240 ? 5.396 12.057 -8.537 1.00 94.56 240 TYR A N 1
ATOM 1887 C CA . TYR A 1 240 ? 6.164 11.711 -7.341 1.00 94.56 240 TYR A CA 1
ATOM 1888 C C . TYR A 1 240 ? 5.571 10.528 -6.562 1.00 94.56 240 TYR A C 1
ATOM 1890 O O . TYR A 1 240 ? 6.296 9.786 -5.889 1.00 94.56 240 TYR A O 1
ATOM 1898 N N . HIS A 1 241 ? 4.255 10.341 -6.632 1.00 94.44 241 HIS A N 1
ATOM 1899 C CA . HIS A 1 241 ? 3.534 9.273 -5.949 1.00 94.44 241 HIS A CA 1
ATOM 1900 C C . HIS A 1 241 ? 3.418 7.966 -6.739 1.00 94.44 241 HIS A C 1
ATOM 1902 O O . HIS A 1 241 ? 2.979 6.978 -6.149 1.00 94.44 241 HIS A O 1
ATOM 1908 N N . PHE A 1 242 ? 3.883 7.921 -7.993 1.00 96.50 242 PHE A N 1
ATOM 1909 C CA . PHE A 1 242 ? 3.837 6.737 -8.860 1.00 96.50 242 PHE A CA 1
ATOM 1910 C C . PHE A 1 242 ? 2.418 6.177 -9.006 1.00 96.50 242 PHE A C 1
ATOM 1912 O O . PHE A 1 242 ? 2.135 5.017 -8.707 1.00 96.50 242 PHE A O 1
ATOM 1919 N N . THR A 1 243 ? 1.519 7.059 -9.412 1.00 94.12 243 THR A N 1
ATOM 1920 C CA . THR A 1 243 ? 0.089 6.808 -9.604 1.00 94.12 243 THR A CA 1
ATOM 1921 C C . THR A 1 243 ? -0.268 6.521 -11.061 1.00 94.12 243 THR A C 1
ATOM 1923 O O . THR A 1 243 ? -1.368 6.052 -11.334 1.00 94.12 243 THR A O 1
ATOM 1926 N N . THR A 1 244 ? 0.674 6.750 -11.982 1.00 94.25 244 THR A N 1
ATOM 1927 C CA . THR A 1 244 ? 0.547 6.452 -13.417 1.00 94.25 244 THR A CA 1
ATOM 1928 C C . THR A 1 244 ? 0.970 5.021 -13.769 1.00 94.25 244 THR A C 1
ATOM 1930 O O . THR A 1 244 ? 1.401 4.257 -12.907 1.00 94.25 244 THR A O 1
ATOM 1933 N N . GLY A 1 245 ? 0.864 4.666 -15.057 1.00 93.06 245 GLY A N 1
ATOM 1934 C CA . GLY A 1 245 ? 1.304 3.374 -15.596 1.00 93.06 245 GLY A CA 1
ATOM 1935 C C . GLY A 1 245 ? 0.501 2.206 -15.043 1.00 93.06 245 GLY A C 1
ATOM 1936 O O . GLY A 1 245 ? 1.081 1.202 -14.645 1.00 93.06 245 GLY A O 1
ATOM 1937 N N . ASP A 1 246 ? -0.816 2.385 -14.963 1.00 94.69 246 ASP A N 1
ATOM 1938 C CA . ASP A 1 246 ? -1.792 1.369 -14.569 1.00 94.69 246 ASP A CA 1
ATOM 1939 C C . ASP A 1 246 ? -1.563 0.752 -13.185 1.00 94.69 246 ASP A C 1
ATOM 1941 O O . ASP A 1 246 ? -2.089 -0.316 -12.896 1.00 94.69 246 ASP A O 1
ATOM 1945 N N . VAL A 1 247 ? -0.825 1.418 -12.287 1.00 97.06 247 VAL A N 1
ATOM 1946 C CA . VAL A 1 247 ? -0.687 0.964 -10.889 1.00 97.06 247 VAL A CA 1
ATOM 1947 C C . VAL A 1 247 ? -2.050 0.913 -10.201 1.00 97.06 247 VAL A C 1
ATOM 1949 O O . VAL A 1 247 ? -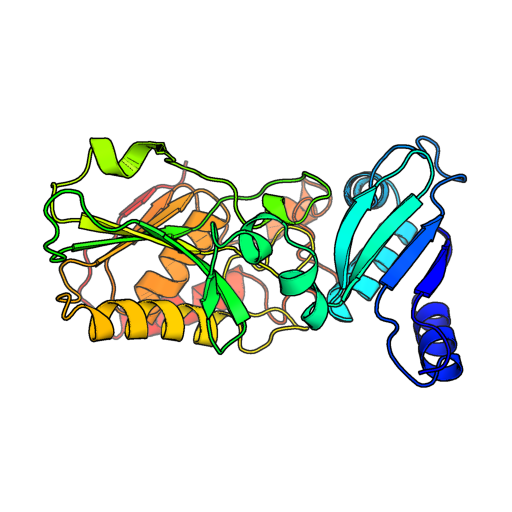2.324 0.000 -9.417 1.00 97.06 247 VAL A O 1
ATOM 1952 N N . PHE A 1 248 ? -2.913 1.879 -10.511 1.00 97.25 248 PHE A N 1
ATOM 1953 C CA . PHE A 1 248 ? -4.288 1.948 -10.036 1.00 97.25 248 PHE A CA 1
ATOM 1954 C C . PHE A 1 248 ? -5.250 1.741 -11.213 1.00 97.25 248 PHE A C 1
ATOM 1956 O O . PHE A 1 248 ? -5.045 2.355 -12.259 1.00 97.25 248 PHE A O 1
ATOM 1963 N N . PRO A 1 249 ? -6.316 0.934 -11.051 1.00 96.25 249 PRO A N 1
ATOM 1964 C CA . PRO A 1 249 ? -7.285 0.685 -12.121 1.00 96.25 249 PRO A CA 1
ATOM 1965 C C . PRO A 1 249 ? -8.170 1.905 -12.426 1.00 96.25 249 PRO A C 1
ATOM 1967 O O . PRO A 1 249 ? -8.810 1.966 -13.471 1.00 96.25 249 PRO A O 1
ATOM 1970 N N . GLN A 1 250 ? -8.241 2.862 -11.498 1.00 95.62 250 GLN A N 1
ATOM 1971 C CA . GLN A 1 250 ? -8.979 4.117 -11.619 1.00 95.62 250 GLN A CA 1
ATOM 1972 C C . GLN A 1 250 ? -8.185 5.231 -10.941 1.00 95.62 250 GLN A C 1
ATOM 1974 O O . GLN A 1 250 ? -7.456 4.977 -9.975 1.00 95.62 250 GLN A O 1
ATOM 1979 N N . SER A 1 251 ? -8.354 6.467 -11.408 1.00 95.62 251 SER A N 1
ATOM 1980 C CA . SER A 1 251 ? -7.770 7.619 -10.721 1.00 95.62 251 SER A CA 1
ATOM 1981 C C . SER A 1 251 ? -8.469 7.866 -9.385 1.00 95.62 251 SER A C 1
ATOM 1983 O O . SER A 1 251 ? -9.648 7.532 -9.206 1.00 95.62 251 SER A O 1
ATOM 1985 N N . LYS A 1 252 ? -7.775 8.494 -8.432 1.00 95.56 252 LYS A N 1
ATOM 1986 C CA . LYS A 1 252 ? -8.382 8.814 -7.125 1.00 95.56 252 LYS A CA 1
ATOM 1987 C C . LYS A 1 252 ? -9.602 9.716 -7.279 1.00 95.56 252 LYS A C 1
ATOM 1989 O O . LYS A 1 252 ? -10.607 9.488 -6.613 1.00 95.56 252 LYS A O 1
ATOM 1994 N N . GLN A 1 253 ? -9.563 10.657 -8.219 1.00 95.12 253 GLN A N 1
ATOM 1995 C CA . GLN A 1 253 ? -10.680 11.553 -8.506 1.00 95.12 253 GLN A CA 1
ATOM 1996 C C . GLN A 1 253 ? -11.936 10.763 -8.880 1.00 95.12 253 GLN A C 1
ATOM 1998 O O . GLN A 1 253 ? -13.007 11.044 -8.351 1.00 95.12 253 GLN A O 1
ATOM 2003 N N . GLN A 1 254 ? -11.804 9.749 -9.742 1.00 95.62 254 GLN A N 1
ATOM 2004 C CA . GLN A 1 254 ? -12.923 8.889 -10.136 1.00 95.62 254 GLN A CA 1
ATOM 2005 C C . GLN A 1 254 ? -13.443 8.069 -8.953 1.00 95.62 254 GLN A C 1
ATOM 2007 O O . GLN A 1 254 ? -14.651 8.021 -8.722 1.00 95.62 254 GLN A O 1
ATOM 2012 N N . VAL A 1 255 ? -12.541 7.460 -8.177 1.00 96.25 255 VAL A N 1
ATOM 2013 C CA . VAL A 1 255 ? -12.908 6.663 -6.996 1.00 96.25 255 VAL A CA 1
ATOM 2014 C C . VAL A 1 255 ? -13.710 7.502 -5.997 1.00 96.25 255 VAL A C 1
ATOM 2016 O O . VAL A 1 255 ? -14.771 7.071 -5.546 1.00 96.25 255 VAL A O 1
ATOM 2019 N N . PHE A 1 256 ? -13.241 8.708 -5.670 1.00 95.12 256 PHE A N 1
ATOM 2020 C CA . PHE A 1 256 ? -13.902 9.561 -4.682 1.00 95.12 256 PHE A CA 1
ATOM 2021 C C . PHE A 1 256 ? -15.161 10.249 -5.214 1.00 95.12 256 PHE A C 1
ATOM 2023 O O . PHE A 1 256 ? -16.111 10.383 -4.445 1.00 95.12 256 PHE A O 1
ATOM 2030 N N . ALA A 1 257 ? -15.221 10.623 -6.496 1.00 93.44 257 ALA A N 1
ATOM 2031 C CA . ALA A 1 257 ? -16.455 11.127 -7.105 1.00 93.44 257 ALA A CA 1
ATOM 2032 C C . ALA A 1 257 ? -17.587 10.094 -6.972 1.00 93.44 257 ALA A C 1
ATOM 2034 O O . ALA A 1 257 ? -18.631 10.392 -6.390 1.00 93.44 257 ALA A O 1
ATOM 2035 N N . ASN A 1 258 ? -17.322 8.845 -7.374 1.00 92.19 258 ASN A N 1
ATOM 2036 C CA . ASN A 1 258 ? -18.280 7.743 -7.260 1.00 92.19 258 ASN A CA 1
ATOM 2037 C C . ASN A 1 258 ? -18.692 7.486 -5.799 1.00 92.19 258 ASN A C 1
ATOM 2039 O O . ASN A 1 258 ? -19.868 7.279 -5.500 1.00 92.19 258 ASN A O 1
ATOM 2043 N N . LEU A 1 259 ? -17.729 7.500 -4.870 1.00 91.25 259 LEU A N 1
ATOM 2044 C CA . LEU A 1 259 ? -17.981 7.241 -3.451 1.00 91.25 259 LEU A CA 1
ATOM 2045 C C . LEU A 1 259 ? -18.856 8.323 -2.801 1.00 91.25 259 LEU A C 1
ATOM 2047 O O . LEU A 1 259 ? -19.732 8.009 -1.991 1.00 91.25 259 LEU A O 1
ATOM 2051 N N . ILE A 1 260 ? -18.631 9.593 -3.141 1.00 86.56 260 ILE A N 1
ATOM 2052 C CA . ILE A 1 260 ? -19.411 10.720 -2.617 1.00 86.56 260 ILE A CA 1
ATOM 2053 C C . ILE A 1 260 ? -20.844 10.671 -3.150 1.00 86.56 260 ILE A C 1
ATOM 2055 O O . ILE A 1 260 ? -21.774 10.789 -2.351 1.00 86.56 260 ILE A O 1
ATOM 2059 N N . GLU A 1 261 ? -21.047 10.419 -4.445 1.00 84.88 261 GLU A N 1
ATOM 2060 C CA . GLU A 1 261 ? -22.391 10.273 -5.029 1.00 84.88 261 GLU A CA 1
ATOM 2061 C C . GLU A 1 261 ? -23.209 9.176 -4.323 1.00 84.88 261 GLU A C 1
ATOM 2063 O O . GLU A 1 261 ? -24.378 9.374 -3.973 1.00 84.88 261 GLU A O 1
ATOM 2068 N N . GLN A 1 262 ? -22.568 8.045 -4.014 1.00 80.81 262 GLN A N 1
ATOM 2069 C CA . GLN A 1 262 ? -23.179 6.943 -3.263 1.00 80.81 262 GLN A CA 1
ATOM 2070 C C . GLN A 1 262 ? -23.432 7.269 -1.779 1.00 80.81 262 GLN A C 1
ATOM 2072 O O . GLN A 1 262 ? -24.289 6.652 -1.143 1.00 80.81 262 GLN A O 1
ATOM 2077 N N . SER A 1 263 ? -22.682 8.212 -1.202 1.00 71.12 263 SER A N 1
ATOM 2078 C CA . SER A 1 263 ? -22.781 8.594 0.214 1.00 71.12 263 SER A CA 1
ATOM 2079 C C . SER A 1 263 ? -23.826 9.684 0.461 1.00 71.12 263 SER A C 1
ATOM 2081 O O . SER A 1 263 ? -24.528 9.641 1.472 1.00 71.12 263 SER A O 1
ATOM 2083 N N . VAL A 1 264 ? -23.978 10.638 -0.465 1.00 62.19 264 VAL A N 1
ATOM 2084 C CA . VAL A 1 264 ? -24.994 11.710 -0.402 1.00 62.19 264 VAL A CA 1
ATOM 2085 C C . VAL A 1 264 ? -26.415 11.135 -0.374 1.00 62.19 264 VAL A C 1
ATOM 2087 O O . VAL A 1 264 ? -27.302 11.687 0.271 1.00 62.19 264 VAL A O 1
ATOM 2090 N N . THR A 1 265 ? -26.623 9.967 -0.976 1.00 56.84 265 THR A N 1
ATOM 2091 C CA . THR A 1 265 ? -27.896 9.233 -0.947 1.00 56.84 265 THR A CA 1
ATOM 2092 C C . THR A 1 265 ? -28.191 8.524 0.387 1.00 56.84 265 THR A C 1
ATOM 2094 O O . THR A 1 265 ? -29.302 8.031 0.567 1.00 56.84 265 THR A O 1
ATOM 2097 N N . ARG A 1 266 ? -27.250 8.481 1.346 1.00 56.50 266 ARG A N 1
ATOM 2098 C CA . ARG A 1 266 ? -27.350 7.704 2.606 1.00 56.50 266 ARG A CA 1
ATOM 2099 C C . ARG A 1 266 ? -27.300 8.540 3.901 1.00 56.50 266 ARG A C 1
ATOM 2101 O O . ARG A 1 266 ? -27.071 7.979 4.965 1.00 56.50 266 ARG A O 1
ATOM 2108 N N . ALA A 1 267 ? -27.469 9.861 3.825 1.00 42.72 267 ALA A N 1
ATOM 2109 C CA . ALA A 1 267 ? -27.101 10.839 4.862 1.00 42.72 267 ALA A CA 1
ATOM 2110 C C . ALA A 1 267 ? -27.305 10.435 6.348 1.00 42.72 267 ALA A C 1
ATOM 2112 O O . ALA A 1 267 ? -28.432 10.269 6.805 1.00 42.72 267 ALA A O 1
ATOM 2113 N N . CYS A 1 268 ? -26.197 10.406 7.111 1.00 37.81 268 CYS A N 1
ATOM 2114 C CA . CYS A 1 268 ? -25.986 11.113 8.392 1.00 37.81 268 CYS A CA 1
ATOM 2115 C C . CYS A 1 268 ? -24.579 10.790 8.945 1.00 37.81 268 CYS A C 1
ATOM 2117 O O . CYS A 1 268 ? -24.406 9.780 9.622 1.00 37.81 268 CYS A O 1
ATOM 2119 N N . LEU A 1 269 ? -23.564 11.634 8.705 1.00 48.38 269 LEU A N 1
ATOM 2120 C CA . LEU A 1 269 ? -22.263 11.524 9.386 1.00 48.38 269 LEU A CA 1
ATOM 2121 C C . LEU A 1 269 ? -21.654 12.910 9.652 1.00 48.38 269 LEU A C 1
ATOM 2123 O O . LEU A 1 269 ? -21.563 13.740 8.751 1.00 48.38 269 LEU A O 1
ATOM 2127 N N . ILE A 1 270 ? -21.201 13.138 10.890 1.00 43.41 270 ILE A N 1
ATOM 2128 C CA . ILE A 1 270 ? -20.298 14.244 11.240 1.00 43.41 270 ILE A CA 1
ATOM 2129 C C . ILE A 1 270 ? -18.890 13.784 10.857 1.00 43.41 270 ILE A C 1
ATOM 2131 O O . ILE A 1 270 ? -18.284 12.990 11.574 1.00 43.41 270 ILE A O 1
ATOM 2135 N N . ASN A 1 271 ? -18.394 14.267 9.722 1.00 56.53 271 ASN A N 1
ATOM 2136 C CA . ASN A 1 271 ? -17.069 13.951 9.198 1.00 56.53 271 ASN A CA 1
ATOM 2137 C C . ASN A 1 271 ? -16.257 15.240 9.077 1.00 56.53 271 ASN A C 1
ATOM 2139 O O . ASN A 1 271 ? -16.750 16.230 8.540 1.00 56.53 271 ASN A O 1
ATOM 2143 N N . ILE A 1 272 ? -15.016 15.228 9.562 1.00 49.81 272 ILE A N 1
ATOM 2144 C CA . ILE A 1 272 ? -14.096 16.360 9.433 1.00 49.81 272 ILE A CA 1
ATOM 2145 C C . ILE A 1 272 ? -13.003 15.959 8.439 1.00 49.81 272 ILE A C 1
ATOM 2147 O O . ILE A 1 272 ? -12.140 15.132 8.743 1.00 49.81 272 ILE A O 1
ATOM 2151 N N . ALA A 1 273 ? -13.056 16.553 7.248 1.00 51.81 273 ALA A N 1
ATOM 2152 C CA . ALA A 1 273 ? -11.939 16.601 6.315 1.00 51.81 273 ALA A CA 1
ATOM 2153 C C . ALA A 1 273 ? -11.308 17.994 6.423 1.00 51.81 273 ALA A C 1
ATOM 2155 O O . ALA A 1 273 ? -11.997 18.995 6.236 1.00 51.81 273 ALA A O 1
ATOM 2156 N N . VAL A 1 274 ? -10.020 18.059 6.757 1.00 46.97 274 VAL A N 1
ATOM 2157 C CA . VAL A 1 274 ? -9.271 19.324 6.794 1.00 46.97 274 VAL A CA 1
ATOM 2158 C C . VAL A 1 274 ? -8.279 19.299 5.640 1.00 46.97 274 VAL A C 1
ATOM 2160 O O . VAL A 1 274 ? -7.314 18.539 5.691 1.00 46.97 274 VAL A O 1
ATOM 2163 N N . GLY A 1 275 ? -8.548 20.082 4.596 1.00 43.91 275 GLY A N 1
ATOM 2164 C CA . GLY A 1 275 ? -7.582 20.421 3.548 1.00 43.91 275 GLY A CA 1
ATOM 2165 C C . GLY A 1 275 ? -7.050 21.832 3.792 1.00 43.91 275 GLY A C 1
ATOM 2166 O O . GLY A 1 275 ? -7.811 22.683 4.259 1.00 43.91 275 GLY A O 1
ATOM 2167 N N . PHE A 1 276 ? -5.764 22.052 3.527 1.00 34.25 276 PHE A N 1
ATOM 2168 C CA . PHE A 1 276 ? -5.142 23.379 3.527 1.00 34.25 276 PHE A CA 1
ATOM 2169 C C . PHE A 1 276 ? -4.934 23.861 2.096 1.00 34.25 276 PHE A C 1
ATOM 2171 O O . PHE A 1 276 ? -4.641 23.003 1.234 1.00 34.25 276 PHE A O 1
#

Secondary structure (DSSP, 8-state):
---SEEEEETT--HHHHHHHHHHTTS--SEEEEE-TTSSSTTS-HHHHHTT-HHHHHHHHHHHHTTEEEEEE-SSEEEEEEGGGHHHH-HHHHTTSSEE-TT--EEEEE--TTS---EEEEEE------SSGGGG---TTTTGGGTS-TTEEEEEE---STTT--TTS--SS-TTHHHHHHHHHHHHHHHTT--GGGEEEEEETHHHHHHHHHHHHHT-EEEEES----SHHHHHHSSSTT--TTTTSSS-HHHHHHHHHHHHHTT-----EEE--